Protein AF-A0A7S2NEK7-F1 (afdb_monomer)

Sequence (182 aa):
KPRLGGALELYAVSAASGAVRPSPVGTVPPEFGTLVLFTVQPGLSYHAVQEVASNEDRLSISGWFHAATPPAGADSIATLAQLERGAGSKAGERRVALRALRPSRPSRGLSSSQEQRLSAFVQPAYLRADTIQAVRNQIAEHGAALLAGFLQPSVAAALQRATMAADQRDGLDGGRIPKSGP

Secondary structure (DSSP, 8-state):
-GGGB-PEEE-PBPTTT-PBPSS-SEEE---TT--------TTT--EEEPPB-SSS--------PPPSSPPTTTTT--HHHHHHHHTT--SS----------------S--HHHHHHHHTTB-GGGGSHHHHHHHHHHHHHHS----TT-B-HHHHHHHHHHHHHHHHHHT-TTSPPPSS--

Structure (mmCIF, N/CA/C/O backbone):
data_AF-A0A7S2NEK7-F1
#
_entry.id   AF-A0A7S2NEK7-F1
#
loop_
_atom_site.group_PDB
_atom_site.id
_atom_site.type_symbol
_atom_site.label_atom_id
_atom_site.label_alt_id
_atom_site.label_comp_id
_atom_site.label_asym_id
_atom_site.label_entity_id
_atom_site.label_seq_id
_atom_site.pdbx_PDB_ins_code
_atom_site.Cartn_x
_atom_site.Cartn_y
_atom_site.Cartn_z
_atom_site.occupancy
_atom_site.B_iso_or_equiv
_atom_site.auth_seq_id
_atom_site.auth_comp_id
_atom_site.auth_asym_id
_atom_site.auth_atom_id
_atom_site.pdbx_PDB_model_num
ATOM 1 N N . LYS A 1 1 ? 10.069 -18.434 -12.600 1.00 63.50 1 LYS A N 1
ATOM 2 C CA . LYS A 1 1 ? 8.647 -18.886 -12.697 1.00 63.50 1 LYS A CA 1
ATOM 3 C C . LYS A 1 1 ? 7.744 -17.792 -12.126 1.00 63.50 1 LYS A C 1
ATOM 5 O O . LYS A 1 1 ? 8.049 -17.370 -11.020 1.00 63.50 1 LYS A O 1
ATOM 10 N N . PRO A 1 2 ? 6.636 -17.391 -12.782 1.00 68.44 2 PRO A N 1
ATOM 11 C CA . PRO A 1 2 ? 5.817 -16.243 -12.347 1.00 68.44 2 PRO A CA 1
ATOM 12 C C . PRO A 1 2 ? 5.325 -16.311 -10.892 1.00 68.44 2 PRO A C 1
ATOM 14 O O . PRO A 1 2 ? 5.251 -15.309 -10.203 1.00 68.44 2 PRO A O 1
ATOM 17 N N . ARG A 1 3 ? 5.062 -17.523 -10.392 1.00 77.19 3 ARG A N 1
ATOM 18 C CA . ARG A 1 3 ? 4.605 -17.773 -9.015 1.00 77.19 3 ARG A CA 1
ATOM 19 C C . ARG A 1 3 ? 5.614 -17.457 -7.902 1.00 77.19 3 ARG A C 1
ATOM 21 O O . ARG A 1 3 ? 5.220 -17.498 -6.749 1.00 77.19 3 ARG A O 1
ATOM 28 N N . LEU A 1 4 ? 6.892 -17.244 -8.228 1.00 83.94 4 LEU A N 1
ATOM 29 C CA . LEU A 1 4 ? 7.926 -16.908 -7.237 1.00 83.94 4 LEU A CA 1
ATOM 30 C C . LEU A 1 4 ? 7.996 -15.398 -6.970 1.00 83.94 4 LEU A C 1
ATOM 32 O O . LEU A 1 4 ? 8.684 -14.977 -6.047 1.00 83.94 4 LEU A O 1
ATOM 36 N N . GLY A 1 5 ? 7.284 -14.588 -7.760 1.00 90.06 5 GLY A N 1
ATOM 37 C CA . GLY A 1 5 ? 7.377 -13.138 -7.680 1.00 90.06 5 GLY A CA 1
ATOM 38 C C . GLY A 1 5 ? 8.714 -12.599 -8.199 1.00 90.06 5 GLY A C 1
ATOM 39 O O . GLY A 1 5 ? 9.415 -13.273 -8.962 1.00 90.06 5 GLY A O 1
ATOM 40 N N . GLY A 1 6 ? 9.073 -11.375 -7.810 1.00 92.12 6 GLY A N 1
ATOM 41 C CA . GLY A 1 6 ? 10.366 -10.778 -8.168 1.00 92.12 6 GLY A CA 1
ATOM 42 C C . GLY A 1 6 ? 10.519 -10.343 -9.631 1.00 92.12 6 GLY A C 1
ATOM 43 O O . GLY A 1 6 ? 11.638 -10.048 -10.066 1.00 92.12 6 GLY A O 1
ATOM 44 N N . ALA A 1 7 ? 9.442 -10.333 -10.418 1.00 93.69 7 ALA A N 1
ATOM 45 C CA . ALA A 1 7 ? 9.467 -9.846 -11.793 1.00 93.69 7 ALA A CA 1
ATOM 46 C C . ALA A 1 7 ? 9.711 -8.331 -11.852 1.00 93.69 7 ALA A C 1
ATOM 48 O O . ALA A 1 7 ? 9.286 -7.586 -10.971 1.00 93.69 7 ALA A O 1
ATOM 49 N N . LEU A 1 8 ? 10.378 -7.870 -12.909 1.00 95.81 8 LEU A N 1
ATOM 50 C CA . LEU A 1 8 ? 10.388 -6.455 -13.264 1.00 95.81 8 LEU A CA 1
ATOM 51 C C . LEU A 1 8 ? 9.036 -6.110 -13.892 1.00 95.81 8 LEU A C 1
ATOM 53 O O . LEU A 1 8 ? 8.687 -6.651 -14.939 1.00 95.81 8 LEU A O 1
ATOM 57 N N . GLU A 1 9 ? 8.286 -5.220 -13.263 1.00 95.94 9 GLU A N 1
ATOM 58 C CA . GLU A 1 9 ? 6.985 -4.742 -13.720 1.00 95.94 9 GLU A CA 1
ATOM 59 C C . GLU A 1 9 ? 7.139 -3.433 -14.491 1.00 95.94 9 GLU A C 1
ATOM 61 O O . GLU A 1 9 ? 7.883 -2.551 -14.069 1.00 95.94 9 GLU A O 1
ATOM 66 N N . LEU A 1 10 ? 6.416 -3.290 -15.600 1.00 95.50 10 LEU A N 1
ATOM 67 C CA . LEU A 1 10 ? 6.410 -2.098 -16.447 1.00 95.50 10 LEU A CA 1
ATOM 68 C C . LEU A 1 10 ? 5.034 -1.442 -16.407 1.00 95.50 10 LEU A C 1
ATOM 70 O O . LEU A 1 10 ? 4.018 -2.120 -16.586 1.00 95.50 10 LEU A O 1
ATOM 74 N N . TYR A 1 11 ? 4.997 -0.123 -16.237 1.00 94.56 11 TYR A N 1
ATOM 75 C CA . TYR A 1 11 ? 3.756 0.628 -16.076 1.00 94.56 11 TYR A CA 1
ATOM 76 C C . TYR A 1 11 ? 3.570 1.635 -17.207 1.00 94.56 11 TYR A C 1
ATOM 78 O O . TYR A 1 11 ? 4.457 2.428 -17.513 1.00 94.56 11 TYR A O 1
ATOM 86 N N . ALA A 1 12 ? 2.391 1.616 -17.829 1.00 90.94 12 ALA A N 1
ATOM 87 C CA . ALA A 1 12 ? 2.061 2.567 -18.882 1.00 90.94 12 ALA A CA 1
ATOM 88 C C . ALA A 1 12 ? 1.558 3.887 -18.300 1.00 90.94 12 ALA A C 1
ATOM 90 O O . ALA A 1 12 ? 0.844 3.917 -17.295 1.00 90.94 12 ALA A O 1
ATOM 91 N N . VAL A 1 13 ? 1.853 4.972 -19.006 1.00 87.19 13 VAL A N 1
ATOM 92 C CA . VAL A 1 13 ? 1.274 6.288 -18.746 1.00 87.19 13 VAL A CA 1
ATOM 93 C C . VAL A 1 13 ? 0.033 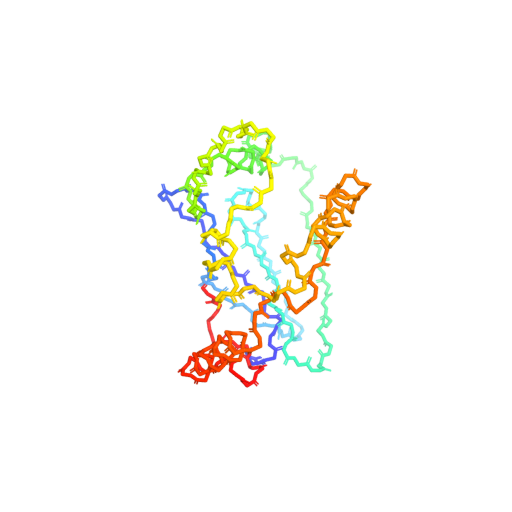6.458 -19.612 1.00 87.19 13 VAL A C 1
ATOM 95 O O . VAL A 1 13 ? 0.057 6.238 -20.822 1.00 87.19 13 VAL A O 1
ATOM 98 N N . SER A 1 14 ? -1.077 6.825 -18.983 1.00 81.69 14 SER A N 1
ATOM 99 C CA . SER A 1 14 ? -2.329 7.116 -19.671 1.00 81.69 14 SER A CA 1
ATOM 100 C C . SER A 1 14 ? -2.165 8.338 -20.570 1.00 81.69 14 SER A C 1
ATOM 102 O O . SER A 1 14 ? -1.915 9.438 -20.080 1.00 81.69 14 SER A O 1
ATOM 104 N N . ALA A 1 15 ? -2.382 8.172 -21.876 1.00 78.31 15 ALA A N 1
ATOM 105 C CA . ALA A 1 15 ? -2.352 9.284 -22.827 1.00 78.31 15 ALA A CA 1
ATOM 106 C C . ALA A 1 15 ? -3.419 10.355 -22.525 1.00 78.31 15 ALA A C 1
ATOM 108 O O . ALA A 1 15 ? -3.223 11.525 -22.831 1.00 78.31 15 ALA A O 1
ATOM 109 N N . ALA A 1 16 ? -4.537 9.965 -21.902 1.00 76.25 16 ALA A N 1
ATOM 110 C CA . ALA A 1 16 ? -5.640 10.871 -21.593 1.00 76.25 16 ALA A CA 1
ATOM 111 C C . ALA A 1 16 ? -5.397 11.718 -20.333 1.00 76.25 16 ALA A C 1
ATOM 113 O O . ALA A 1 16 ? -5.833 12.863 -20.272 1.00 76.25 16 ALA A O 1
ATOM 114 N N . SER A 1 17 ? -4.738 11.158 -19.314 1.00 75.81 17 SER A N 1
ATOM 115 C CA . SER A 1 17 ? -4.574 11.819 -18.009 1.00 75.81 17 SER A CA 1
ATOM 116 C C . SER A 1 17 ? -3.131 12.171 -17.654 1.00 75.81 17 SER A C 1
ATOM 118 O O . SER A 1 17 ? -2.907 12.878 -16.673 1.00 75.81 17 SER A O 1
ATOM 120 N N . GLY A 1 18 ? -2.150 11.648 -18.392 1.00 75.75 18 GLY A N 1
ATOM 121 C CA . GLY A 1 18 ? -0.732 11.730 -18.039 1.00 75.75 18 GLY A CA 1
ATOM 122 C C . G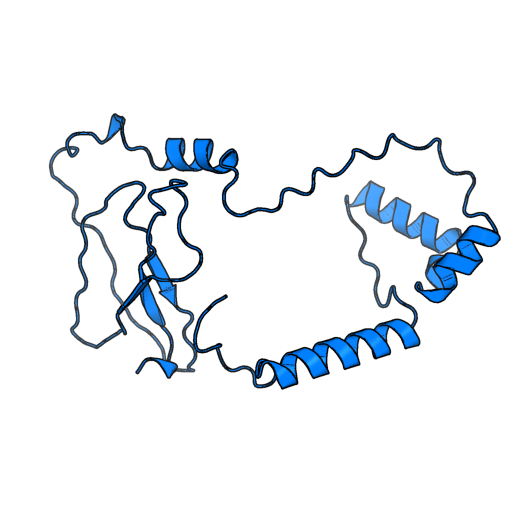LY A 1 18 ? -0.364 10.975 -16.755 1.00 75.75 18 GLY A C 1
ATOM 123 O O . GLY A 1 18 ? 0.767 11.088 -16.292 1.00 75.75 18 GLY A O 1
ATOM 124 N N . ALA A 1 19 ? -1.305 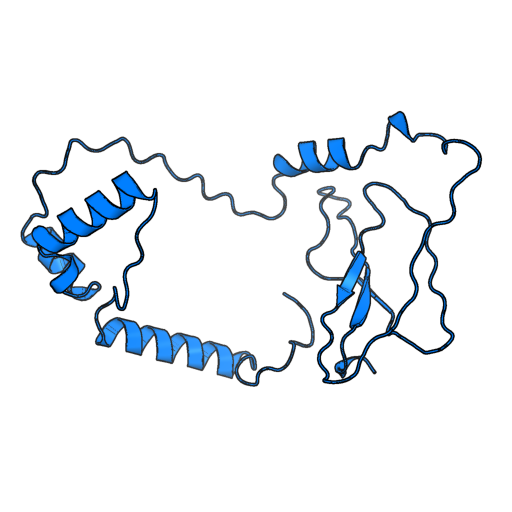10.228 -16.166 1.00 81.31 19 ALA A N 1
ATOM 125 C CA . ALA A 1 19 ? -1.101 9.472 -14.935 1.00 81.31 19 ALA A CA 1
ATOM 126 C C . ALA A 1 19 ? -0.598 8.055 -15.229 1.00 81.31 19 ALA A C 1
ATOM 128 O O . ALA A 1 19 ? -0.974 7.443 -16.233 1.00 81.31 19 ALA A O 1
ATOM 129 N N . VAL A 1 20 ? 0.215 7.519 -14.323 1.00 85.75 20 VAL A N 1
ATOM 130 C CA . VAL A 1 20 ? 0.665 6.124 -14.367 1.00 85.75 20 VAL A CA 1
ATOM 131 C C . VAL A 1 20 ? -0.527 5.209 -14.096 1.00 85.75 20 VAL A C 1
ATOM 133 O O . VAL A 1 20 ? -1.300 5.446 -13.166 1.00 85.75 20 VAL A O 1
ATOM 136 N N . ARG A 1 21 ? -0.712 4.177 -14.922 1.00 85.88 21 ARG A N 1
ATOM 137 C CA . ARG A 1 21 ? -1.741 3.158 -14.682 1.00 85.88 21 ARG A CA 1
ATOM 138 C C . ARG A 1 21 ? -1.379 2.354 -13.426 1.00 85.88 21 ARG A C 1
ATOM 140 O O . ARG A 1 21 ? -0.211 2.025 -13.275 1.00 85.88 21 ARG A O 1
ATOM 147 N N . PRO A 1 22 ? -2.343 2.011 -12.555 1.00 85.81 22 PRO A N 1
ATOM 148 C CA . PRO A 1 22 ? -2.054 1.312 -11.300 1.00 85.81 22 PRO A CA 1
ATOM 149 C C . PRO A 1 22 ? -1.651 -0.153 -11.499 1.00 85.81 22 PRO A C 1
ATOM 151 O O . PRO A 1 22 ? -0.954 -0.703 -10.657 1.00 85.81 22 PRO A O 1
ATOM 154 N N . SER A 1 23 ? -2.053 -0.773 -12.612 1.00 89.50 23 SER A N 1
ATOM 155 C CA . SER A 1 23 ? -1.729 -2.166 -12.924 1.00 89.50 23 SER A CA 1
ATOM 156 C C . SER A 1 23 ? -0.650 -2.239 -14.019 1.00 89.50 23 SER A C 1
ATOM 158 O O . SER A 1 23 ? -0.714 -1.468 -14.991 1.00 89.50 23 SER A O 1
ATOM 160 N N . PRO A 1 24 ? 0.318 -3.168 -13.909 1.00 92.94 24 PRO A N 1
ATOM 161 C CA . PRO A 1 24 ? 1.402 -3.293 -14.875 1.00 92.94 24 PRO A CA 1
ATOM 162 C C . PRO A 1 24 ? 0.882 -3.703 -16.258 1.00 92.94 24 PRO A C 1
ATOM 164 O O . PRO A 1 24 ? -0.081 -4.459 -16.394 1.00 92.94 24 PRO A O 1
ATOM 167 N N . VAL A 1 25 ? 1.536 -3.205 -17.307 1.00 94.38 25 VAL A N 1
ATOM 168 C CA . VAL A 1 25 ? 1.263 -3.574 -18.709 1.00 94.38 25 VAL A CA 1
ATOM 169 C C . VAL A 1 25 ? 2.194 -4.658 -19.234 1.00 94.38 25 VAL A C 1
ATOM 171 O O . VAL A 1 25 ? 1.900 -5.272 -20.255 1.00 94.38 25 VAL A O 1
ATOM 174 N N . GLY A 1 26 ? 3.308 -4.894 -18.546 1.00 92.81 26 GLY A N 1
ATOM 175 C CA . GLY A 1 26 ? 4.279 -5.920 -18.894 1.00 92.81 26 GLY A CA 1
ATOM 176 C C . GLY A 1 26 ? 5.051 -6.369 -17.665 1.00 92.81 26 GLY A C 1
ATOM 177 O O . GLY A 1 26 ? 5.223 -5.600 -16.721 1.00 92.81 26 GLY A O 1
ATOM 178 N N . THR A 1 27 ? 5.506 -7.619 -17.679 1.00 93.94 27 THR A N 1
ATOM 179 C CA . THR A 1 27 ? 6.355 -8.180 -16.625 1.00 93.94 27 THR A CA 1
ATOM 180 C C . THR A 1 27 ? 7.489 -8.989 -17.242 1.00 93.94 27 THR A C 1
ATOM 182 O O . THR A 1 27 ? 7.285 -9.691 -18.233 1.00 93.94 27 THR A O 1
ATOM 185 N N . VAL A 1 28 ? 8.685 -8.883 -16.666 1.00 93.50 28 VAL A N 1
ATOM 186 C CA . VAL A 1 28 ? 9.864 -9.656 -17.068 1.00 93.50 28 VAL A CA 1
ATOM 187 C C . VAL A 1 28 ? 10.315 -10.495 -15.871 1.00 93.50 28 VAL A C 1
ATOM 189 O O . VAL A 1 28 ? 10.759 -9.924 -14.869 1.00 93.50 28 VAL A O 1
ATOM 192 N N . PRO A 1 29 ? 10.170 -11.832 -15.911 1.00 92.12 29 PRO A N 1
ATOM 193 C CA . PRO A 1 29 ? 10.602 -12.686 -14.812 1.00 92.12 29 PRO A CA 1
ATOM 194 C C . PRO A 1 29 ? 12.133 -12.652 -14.666 1.00 92.12 29 PRO A C 1
ATOM 196 O O . PRO A 1 29 ? 12.838 -12.540 -15.668 1.00 92.12 29 PRO A O 1
ATOM 199 N N . PRO A 1 30 ? 12.670 -12.764 -13.437 1.00 91.19 30 PRO A N 1
ATOM 200 C CA . PRO A 1 30 ? 14.109 -12.829 -13.238 1.00 91.19 30 PRO A CA 1
ATOM 201 C C . PRO A 1 30 ? 14.646 -14.190 -13.694 1.00 91.19 30 PRO A C 1
ATOM 203 O O . PRO A 1 30 ? 14.103 -15.238 -13.330 1.00 91.19 30 PRO A O 1
ATOM 206 N N . GLU A 1 31 ? 15.736 -14.164 -14.456 1.00 91.88 31 GLU A N 1
ATOM 207 C CA . GLU A 1 31 ? 16.449 -15.349 -14.930 1.00 91.88 31 GLU A CA 1
ATOM 208 C C . GLU A 1 31 ? 17.962 -15.144 -14.786 1.00 91.88 31 GLU A C 1
ATOM 210 O O . GLU A 1 31 ? 18.489 -14.053 -15.022 1.00 91.88 31 GLU A O 1
ATOM 215 N N . PHE A 1 32 ? 18.676 -16.191 -14.368 1.00 93.62 32 PHE A N 1
ATOM 216 C CA . PHE A 1 32 ? 20.127 -16.129 -14.198 1.00 93.62 32 PHE A CA 1
ATOM 217 C C . PHE A 1 32 ? 20.820 -15.827 -15.534 1.00 93.62 32 PHE A C 1
ATOM 219 O O . PHE A 1 32 ? 20.447 -16.371 -16.569 1.00 93.62 32 PHE A O 1
ATOM 226 N N . GLY A 1 33 ? 21.831 -14.955 -15.509 1.00 94.94 33 GLY A N 1
ATOM 227 C CA . GLY A 1 33 ? 22.552 -14.540 -16.717 1.00 94.94 33 GLY A CA 1
ATOM 228 C C . GLY A 1 33 ? 21.768 -13.595 -17.636 1.00 94.94 33 GLY A C 1
ATOM 229 O O . GLY A 1 33 ? 22.242 -13.294 -18.728 1.00 94.94 33 GLY A O 1
ATOM 230 N N . THR A 1 34 ? 20.598 -13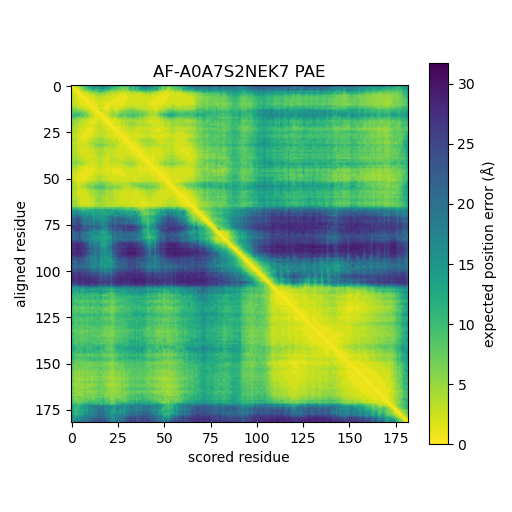.105 -17.210 1.00 95.06 34 THR A N 1
ATOM 231 C CA . THR A 1 34 ? 19.799 -12.149 -17.986 1.00 95.06 34 THR A CA 1
ATOM 232 C C . THR A 1 34 ? 20.114 -10.713 -17.585 1.00 95.06 34 THR A C 1
ATOM 234 O O . THR A 1 34 ? 20.111 -10.368 -16.403 1.00 95.06 34 THR A O 1
ATOM 237 N N . LEU A 1 35 ? 20.337 -9.860 -18.585 1.00 95.88 35 LEU A N 1
ATOM 238 C CA . LEU A 1 35 ? 20.479 -8.417 -18.427 1.00 95.88 35 LEU A CA 1
ATOM 239 C C . LEU A 1 35 ? 19.279 -7.721 -19.075 1.00 95.88 35 LEU A C 1
ATOM 241 O O . LEU A 1 35 ? 18.993 -7.939 -20.250 1.00 95.88 35 LEU A O 1
ATOM 245 N N . VAL A 1 36 ? 18.602 -6.859 -18.318 1.00 95.56 36 VAL A N 1
ATOM 246 C CA . VAL A 1 36 ? 17.525 -6.005 -18.833 1.00 95.56 36 VAL A CA 1
ATOM 247 C C . VAL A 1 36 ? 18.025 -4.569 -18.867 1.00 95.56 36 VAL A C 1
ATOM 249 O O . VAL A 1 36 ? 18.529 -4.068 -17.864 1.00 95.56 36 VAL A O 1
ATOM 252 N N . LEU A 1 37 ? 17.874 -3.906 -20.015 1.00 95.56 37 LEU A N 1
ATOM 253 C CA . LEU A 1 37 ? 18.201 -2.492 -20.179 1.00 95.56 37 LEU A CA 1
ATOM 254 C C . LEU A 1 37 ? 17.004 -1.739 -20.753 1.00 95.56 37 LEU A C 1
ATOM 256 O O . LEU A 1 37 ? 16.278 -2.253 -21.601 1.00 95.56 37 LEU A O 1
ATOM 260 N N . PHE A 1 38 ? 16.845 -0.493 -20.328 1.00 93.94 38 PHE A N 1
ATOM 261 C CA . PHE A 1 38 ? 15.930 0.463 -20.935 1.00 93.94 38 PHE A CA 1
ATOM 262 C C . PHE A 1 38 ? 16.508 1.869 -20.801 1.00 93.94 38 PHE A C 1
ATOM 264 O O . PHE A 1 38 ? 17.271 2.168 -19.879 1.00 93.94 38 PHE A O 1
ATOM 271 N N . THR A 1 39 ? 16.153 2.745 -21.735 1.00 91.62 39 THR A N 1
ATOM 272 C CA . THR A 1 39 ? 16.539 4.153 -21.671 1.00 91.62 39 THR A CA 1
ATOM 273 C C . THR A 1 39 ? 15.711 4.858 -20.605 1.00 91.62 39 THR A C 1
ATOM 275 O O . THR A 1 39 ? 14.489 4.715 -20.566 1.00 91.62 39 THR A O 1
ATOM 278 N N . VAL A 1 40 ? 16.365 5.644 -19.748 1.00 88.38 40 VAL A N 1
ATOM 279 C CA . VAL A 1 40 ? 15.666 6.479 -18.769 1.00 88.38 40 VAL A CA 1
ATOM 280 C C . VAL A 1 40 ? 14.889 7.556 -19.522 1.00 88.38 40 VAL A C 1
ATOM 282 O O . VAL A 1 40 ? 15.479 8.411 -20.181 1.00 88.38 40 VAL A O 1
ATOM 285 N N . GLN A 1 41 ? 13.562 7.501 -19.429 1.00 84.12 41 GLN A N 1
ATOM 286 C CA . GLN A 1 41 ? 12.655 8.468 -20.039 1.00 84.12 41 GLN A CA 1
ATOM 287 C C . GLN A 1 41 ? 11.847 9.124 -18.922 1.00 84.12 41 GLN A C 1
ATOM 289 O O . GLN A 1 41 ? 10.965 8.474 -18.343 1.00 84.12 41 GLN A O 1
ATOM 294 N N . PRO A 1 42 ? 12.141 10.384 -18.567 1.00 80.62 42 PRO A N 1
ATOM 295 C CA . PRO A 1 42 ? 11.466 10.988 -17.438 1.00 80.62 42 PRO A CA 1
ATOM 296 C C . PRO A 1 42 ? 9.969 11.154 -17.733 1.00 80.62 42 PRO A C 1
ATOM 298 O O . PRO A 1 42 ? 9.563 11.484 -18.847 1.00 80.62 42 PRO A O 1
ATOM 301 N N . GLY A 1 43 ? 9.144 10.821 -16.741 1.00 79.31 43 GLY A N 1
ATOM 302 C CA . GLY A 1 43 ? 7.691 10.776 -16.892 1.00 79.31 43 GLY A CA 1
ATOM 303 C C . GLY A 1 43 ? 7.142 9.611 -17.725 1.00 79.31 43 GLY A C 1
ATOM 304 O O . GLY A 1 43 ? 5.944 9.627 -17.992 1.00 79.31 43 GLY A O 1
ATOM 305 N N . LEU A 1 44 ? 7.958 8.625 -18.134 1.00 85.00 44 LEU A N 1
ATOM 306 C CA . LEU A 1 44 ? 7.517 7.469 -18.937 1.00 85.00 44 LEU A CA 1
ATOM 307 C C . LEU A 1 44 ? 8.065 6.120 -18.455 1.00 85.00 44 LEU A C 1
ATOM 309 O O . LEU A 1 44 ? 7.319 5.144 -18.436 1.00 85.00 44 LEU A O 1
ATOM 313 N N . SER A 1 45 ? 9.337 6.037 -18.057 1.00 90.00 45 SER A N 1
ATOM 314 C CA . SER A 1 45 ? 9.999 4.766 -17.716 1.00 90.00 45 SER A CA 1
ATOM 315 C C . SER A 1 45 ? 9.668 4.268 -16.296 1.00 90.00 45 SER A C 1
ATOM 317 O O . SER A 1 45 ? 10.569 4.001 -15.494 1.00 90.00 45 SER A O 1
ATOM 319 N N . TYR A 1 46 ? 8.377 4.178 -15.964 1.00 93.00 46 TYR A N 1
ATOM 320 C CA . TYR A 1 46 ? 7.887 3.685 -14.675 1.00 93.00 46 TYR A CA 1
ATOM 321 C C . TYR A 1 46 ? 7.971 2.162 -14.597 1.00 93.00 46 TYR A C 1
ATOM 323 O O . TYR A 1 46 ? 7.468 1.443 -15.465 1.00 93.00 46 TYR A O 1
ATOM 331 N N . HIS A 1 47 ? 8.594 1.677 -13.531 1.00 95.38 47 HIS A N 1
ATOM 332 C CA . HIS A 1 47 ? 8.778 0.259 -13.278 1.00 95.38 47 HIS A CA 1
ATOM 333 C C . HIS A 1 47 ? 8.839 -0.014 -11.774 1.00 95.38 47 HIS A C 1
ATOM 335 O O . HIS A 1 47 ? 9.152 0.881 -10.987 1.00 95.38 47 HIS A O 1
ATOM 341 N N . ALA A 1 48 ? 8.549 -1.250 -11.389 1.00 95.69 48 ALA A N 1
ATOM 342 C CA . ALA A 1 48 ? 8.692 -1.733 -10.021 1.00 95.69 48 ALA A CA 1
ATOM 343 C C . ALA A 1 48 ? 9.258 -3.155 -10.028 1.00 95.69 48 ALA A C 1
ATOM 345 O O . ALA A 1 48 ? 9.308 -3.813 -11.067 1.00 95.69 48 ALA A O 1
ATOM 346 N N . VAL A 1 49 ? 9.698 -3.631 -8.868 1.00 94.62 49 VAL A N 1
ATOM 347 C CA . VAL A 1 49 ? 10.022 -5.044 -8.674 1.00 94.62 49 VAL A CA 1
ATOM 348 C C . VAL A 1 49 ? 8.871 -5.661 -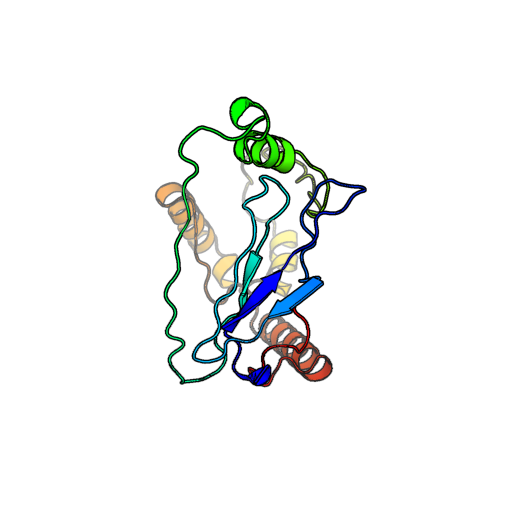7.898 1.00 94.62 49 VAL A C 1
ATOM 350 O O . VAL A 1 49 ? 8.579 -5.224 -6.787 1.00 94.62 49 VAL A O 1
ATOM 353 N N . GLN A 1 50 ? 8.224 -6.658 -8.498 1.00 93.31 50 GLN A N 1
ATOM 354 C CA . GLN A 1 50 ? 7.170 -7.433 -7.856 1.00 93.31 50 GLN A CA 1
ATOM 355 C C . GLN A 1 50 ? 7.699 -8.053 -6.556 1.00 93.31 50 GLN A C 1
ATOM 357 O O . GLN A 1 50 ? 8.836 -8.531 -6.517 1.00 93.31 50 GLN A O 1
ATOM 362 N N . GLU A 1 51 ? 6.865 -8.104 -5.518 1.00 90.56 51 GLU A N 1
ATOM 363 C CA . GLU A 1 51 ? 7.177 -8.813 -4.274 1.00 90.56 51 GLU A CA 1
ATOM 364 C C . GLU A 1 51 ? 7.676 -10.238 -4.560 1.00 90.56 51 GLU A C 1
ATOM 366 O O . GLU A 1 51 ? 7.169 -10.919 -5.454 1.00 90.56 51 GLU A O 1
ATOM 371 N N . VAL A 1 52 ? 8.693 -10.687 -3.822 1.00 91.69 52 VAL A N 1
ATOM 372 C CA . VAL A 1 52 ? 9.176 -12.070 -3.896 1.00 91.69 52 VAL A CA 1
ATOM 373 C C . VAL A 1 52 ? 8.249 -12.944 -3.055 1.00 91.69 52 VAL A C 1
ATOM 375 O O . VAL A 1 52 ? 8.203 -12.835 -1.837 1.00 91.69 52 VAL A O 1
ATOM 378 N N . ALA A 1 53 ? 7.512 -13.826 -3.723 1.00 87.88 53 ALA A N 1
ATOM 379 C CA . ALA A 1 53 ? 6.454 -14.660 -3.149 1.00 87.88 53 ALA A CA 1
ATOM 380 C C . ALA A 1 53 ? 6.957 -16.027 -2.653 1.00 87.88 53 ALA A C 1
ATOM 382 O O . ALA A 1 53 ? 6.185 -16.978 -2.511 1.00 87.88 53 ALA A O 1
ATOM 383 N N . SER A 1 54 ? 8.270 -16.172 -2.501 1.00 85.56 54 SER A N 1
ATOM 384 C CA . SER A 1 54 ? 8.938 -17.432 -2.184 1.00 85.56 54 SER A CA 1
ATOM 385 C C . SER A 1 54 ? 9.985 -17.217 -1.102 1.00 85.56 54 SER A C 1
ATOM 387 O O . SER A 1 54 ? 10.417 -16.094 -0.877 1.00 85.56 54 SER A O 1
ATOM 389 N N . ASN A 1 55 ? 10.438 -18.304 -0.482 1.00 87.00 55 ASN A N 1
ATOM 390 C CA . ASN A 1 55 ? 11.547 -18.271 0.475 1.00 87.00 55 ASN A CA 1
ATOM 391 C C . ASN A 1 55 ? 12.923 -18.303 -0.223 1.00 87.00 55 ASN A C 1
ATOM 393 O O . ASN A 1 55 ? 13.918 -18.641 0.410 1.00 87.00 55 ASN A O 1
ATOM 397 N N . GLU A 1 56 ? 12.968 -18.051 -1.534 1.00 88.00 56 GLU A N 1
ATOM 398 C CA . GLU A 1 56 ? 14.198 -18.032 -2.323 1.00 88.00 56 GLU A CA 1
ATOM 399 C C . GLU A 1 56 ? 14.756 -16.607 -2.396 1.00 88.00 56 GLU A C 1
ATOM 401 O O . GLU A 1 56 ? 14.014 -15.640 -2.583 1.00 88.00 56 GLU A O 1
ATOM 406 N N . ASP A 1 57 ? 16.080 -16.484 -2.315 1.00 91.12 57 ASP A N 1
ATOM 407 C CA . ASP A 1 57 ? 16.755 -15.200 -2.458 1.00 91.12 57 ASP A CA 1
ATOM 408 C C . ASP A 1 57 ? 16.838 -14.782 -3.931 1.00 91.12 57 ASP A C 1
ATOM 410 O O . ASP A 1 57 ? 17.375 -15.492 -4.787 1.00 91.12 57 ASP A O 1
ATOM 414 N N . ARG A 1 58 ? 16.362 -13.570 -4.232 1.00 92.50 58 ARG A N 1
ATOM 415 C CA . ARG A 1 58 ? 16.499 -12.946 -5.553 1.00 92.50 58 ARG A CA 1
ATOM 416 C C . ARG A 1 58 ? 17.704 -12.007 -5.576 1.00 92.50 58 ARG A C 1
ATOM 418 O O . ARG A 1 58 ? 17.579 -10.821 -5.273 1.00 92.50 58 ARG A O 1
ATOM 425 N N . LEU A 1 59 ? 18.857 -12.514 -6.004 1.00 94.50 59 LEU A N 1
ATOM 426 C CA . LEU A 1 59 ? 20.059 -11.699 -6.192 1.00 94.50 59 LEU A CA 1
ATOM 427 C C . LEU A 1 59 ? 20.061 -10.999 -7.562 1.00 94.50 59 LEU A C 1
ATOM 429 O O . LEU A 1 59 ? 19.866 -11.635 -8.596 1.00 94.50 59 LEU A O 1
ATOM 433 N N . SER A 1 60 ? 20.324 -9.691 -7.583 1.00 95.25 60 SER A N 1
ATOM 434 C CA . SER A 1 60 ? 20.503 -8.918 -8.819 1.00 95.25 60 SER A CA 1
ATOM 435 C C . SER A 1 60 ? 21.514 -7.791 -8.641 1.00 95.25 60 SER A C 1
ATOM 437 O O . SER A 1 60 ? 21.622 -7.228 -7.555 1.00 95.25 60 SER A O 1
ATOM 439 N N . ILE A 1 61 ? 22.187 -7.418 -9.729 1.00 96.38 61 ILE A N 1
ATOM 440 C CA . ILE A 1 61 ? 23.020 -6.214 -9.810 1.00 96.38 61 ILE A CA 1
ATOM 441 C C . ILE A 1 61 ? 22.278 -5.196 -10.680 1.00 96.38 61 ILE A C 1
ATOM 443 O O . ILE A 1 61 ? 21.828 -5.532 -11.774 1.00 96.38 61 ILE A O 1
ATOM 447 N N . SER A 1 62 ? 22.144 -3.963 -10.196 1.00 96.00 62 SER A N 1
ATOM 448 C CA . SER A 1 62 ? 21.489 -2.858 -10.904 1.00 96.00 62 SER A CA 1
ATOM 449 C C . SER A 1 62 ? 22.411 -1.646 -10.987 1.00 96.00 62 SER A C 1
ATOM 451 O O . SER A 1 62 ? 23.193 -1.402 -10.070 1.00 96.00 62 SER A O 1
ATOM 453 N N . GLY A 1 63 ? 22.286 -0.858 -12.052 1.00 95.44 63 GLY A N 1
ATOM 454 C CA . GLY A 1 63 ? 23.060 0.367 -12.225 1.00 95.44 63 GLY A CA 1
ATOM 455 C C . GLY A 1 63 ? 22.604 1.184 -13.428 1.00 95.44 63 GLY A C 1
ATOM 456 O O . GLY A 1 63 ? 21.619 0.845 -14.085 1.00 95.44 63 GLY A O 1
ATOM 457 N N . TRP A 1 64 ? 23.345 2.254 -13.715 1.00 95.00 64 TRP A N 1
ATOM 458 C CA . TRP A 1 64 ? 23.055 3.186 -14.803 1.00 95.00 64 TRP A CA 1
ATOM 459 C C . TRP A 1 64 ? 24.290 3.432 -15.662 1.00 95.00 64 TRP A C 1
ATOM 461 O O . TRP A 1 64 ? 25.406 3.545 -15.157 1.00 95.00 64 TRP A O 1
ATOM 471 N N . PHE A 1 65 ? 24.064 3.584 -16.965 1.00 92.56 65 PHE A N 1
ATOM 472 C CA . PHE A 1 65 ? 25.041 4.182 -17.865 1.00 92.56 65 PHE A CA 1
ATOM 473 C C . PHE A 1 65 ? 24.802 5.689 -17.908 1.00 92.56 65 PHE A C 1
ATOM 475 O O . PHE A 1 65 ? 23.716 6.141 -18.273 1.00 92.56 65 PHE A O 1
ATOM 482 N N . HIS A 1 66 ? 25.814 6.465 -17.532 1.00 88.44 66 HIS A N 1
ATOM 483 C CA . HIS A 1 66 ? 25.759 7.920 -17.607 1.00 88.44 66 HIS A CA 1
ATOM 484 C C . HIS A 1 66 ? 26.192 8.386 -18.996 1.00 88.44 66 HIS A C 1
ATOM 486 O O . HIS A 1 66 ? 27.194 7.919 -19.538 1.00 88.44 66 HIS A O 1
ATOM 492 N N . ALA A 1 67 ? 25.442 9.325 -19.567 1.00 82.56 67 ALA A N 1
ATOM 493 C CA . ALA A 1 67 ? 25.886 10.030 -20.758 1.00 82.56 67 ALA A CA 1
ATOM 494 C C . ALA A 1 67 ? 27.054 10.964 -20.399 1.00 82.56 67 ALA A C 1
ATOM 496 O O . ALA A 1 67 ? 27.064 11.568 -19.326 1.00 82.56 67 ALA A O 1
ATOM 497 N N . ALA A 1 68 ? 28.024 11.100 -21.308 1.00 83.12 68 ALA A N 1
ATOM 498 C CA . ALA A 1 68 ? 29.156 12.015 -21.134 1.00 83.12 68 ALA A CA 1
ATOM 499 C C . ALA A 1 68 ? 28.719 13.491 -21.092 1.00 83.12 68 ALA A C 1
ATOM 501 O O . ALA A 1 68 ? 29.409 14.334 -20.524 1.00 83.12 68 ALA A O 1
ATOM 502 N N . THR A 1 69 ? 27.564 13.795 -21.682 1.00 79.94 69 THR A N 1
ATOM 503 C CA . THR A 1 69 ? 26.931 15.113 -21.691 1.00 79.94 69 THR A CA 1
ATOM 504 C C . THR A 1 69 ? 25.445 14.983 -21.347 1.00 79.94 69 THR A C 1
ATOM 506 O O . THR A 1 69 ? 24.846 13.936 -21.619 1.00 79.94 69 THR A O 1
ATOM 509 N N . PRO A 1 70 ? 24.821 16.017 -20.751 1.00 69.12 70 PRO A N 1
ATOM 510 C CA . PRO A 1 70 ? 23.387 16.006 -20.494 1.00 69.12 70 PRO A CA 1
ATOM 511 C C . PRO A 1 70 ? 22.592 15.763 -21.788 1.00 69.12 70 PRO A C 1
ATOM 513 O O . PRO A 1 70 ? 22.863 16.416 -22.801 1.00 69.12 70 PRO A O 1
ATOM 516 N N . PRO A 1 71 ? 21.621 14.835 -21.789 1.00 67.69 71 PRO A N 1
ATOM 517 C CA . PRO A 1 71 ? 20.791 14.586 -22.960 1.00 67.69 71 PRO A CA 1
ATOM 518 C C . PRO A 1 71 ? 19.919 15.808 -23.284 1.00 67.69 71 PRO A C 1
ATOM 520 O O . PRO A 1 71 ? 19.509 16.558 -22.395 1.00 67.69 71 PRO A O 1
ATOM 523 N N . ALA A 1 72 ? 19.611 15.999 -24.569 1.00 64.06 72 ALA A N 1
ATOM 524 C CA . ALA A 1 72 ? 18.752 17.090 -25.021 1.00 64.06 72 ALA A CA 1
ATOM 525 C C . ALA A 1 72 ? 17.392 17.051 -24.297 1.00 64.06 72 ALA A C 1
ATOM 527 O O . ALA A 1 72 ? 16.710 16.026 -24.298 1.00 64.06 72 ALA A O 1
ATOM 528 N N . GLY A 1 73 ? 17.008 18.169 -23.672 1.00 59.16 73 GLY A N 1
ATOM 529 C CA . GLY A 1 73 ? 15.770 18.288 -22.896 1.00 59.16 73 GLY A CA 1
ATOM 530 C C . GLY A 1 73 ? 15.897 17.981 -21.398 1.00 59.16 73 GLY A C 1
ATOM 531 O O . GLY A 1 73 ? 14.890 18.066 -20.705 1.00 59.16 73 GLY A O 1
ATOM 532 N N . ALA A 1 74 ? 17.088 17.689 -20.860 1.00 60.72 74 ALA A N 1
ATOM 533 C CA . ALA A 1 74 ? 17.278 17.419 -19.425 1.00 60.72 74 ALA A CA 1
ATOM 534 C C . ALA A 1 74 ? 16.661 18.492 -18.495 1.00 60.72 74 ALA A C 1
ATOM 536 O O . ALA A 1 74 ? 16.070 18.145 -17.474 1.00 60.72 74 ALA A O 1
ATOM 537 N N . ASP A 1 75 ? 16.700 19.768 -18.893 1.00 58.62 75 ASP A N 1
ATOM 538 C CA . ASP A 1 75 ? 16.149 20.894 -18.119 1.00 58.62 75 ASP A CA 1
ATOM 539 C C . ASP A 1 75 ? 14.614 21.011 -18.202 1.00 58.62 75 ASP A C 1
ATOM 541 O O . ASP A 1 75 ? 13.976 21.636 -17.358 1.00 58.62 75 ASP A O 1
ATOM 545 N N . SER A 1 76 ? 13.995 20.420 -19.230 1.00 56.16 76 SER A N 1
ATOM 546 C CA . SER A 1 76 ? 12.552 20.524 -19.517 1.00 56.16 76 SER A CA 1
ATOM 547 C C . SER A 1 76 ? 11.747 19.313 -19.034 1.00 56.16 76 SER A C 1
ATOM 549 O O . SER A 1 76 ? 10.519 19.375 -18.959 1.00 56.16 76 SER A O 1
ATOM 551 N N . ILE A 1 77 ? 12.423 18.203 -18.720 1.00 53.88 77 ILE A N 1
ATOM 552 C CA . ILE A 1 77 ? 11.813 16.898 -18.436 1.00 53.88 77 ILE A CA 1
ATOM 553 C C . ILE A 1 77 ? 12.028 16.516 -16.960 1.00 53.88 77 ILE A C 1
ATOM 555 O O . ILE A 1 77 ? 12.344 15.379 -16.614 1.00 53.88 77 ILE A O 1
ATOM 559 N N . ALA A 1 78 ? 11.886 17.477 -16.047 1.00 56.56 78 ALA A N 1
ATOM 560 C CA . ALA A 1 78 ? 11.951 17.177 -14.625 1.00 56.56 78 ALA A CA 1
ATOM 561 C C . ALA A 1 78 ? 10.708 16.369 -14.214 1.00 56.56 78 ALA A C 1
ATOM 563 O O . ALA A 1 78 ? 9.603 16.910 -14.113 1.00 56.56 78 ALA A O 1
ATOM 564 N N . THR A 1 79 ? 10.898 15.080 -13.906 1.00 59.06 79 THR A N 1
ATOM 565 C CA . THR A 1 79 ? 9.902 14.233 -13.223 1.00 59.06 79 THR A CA 1
ATOM 566 C C . THR A 1 79 ? 9.335 14.944 -11.990 1.00 59.06 79 THR A C 1
ATOM 568 O O . THR A 1 79 ? 8.156 14.796 -11.699 1.00 59.06 79 THR A O 1
ATOM 571 N N . LEU A 1 80 ? 10.136 15.788 -11.323 1.00 60.59 80 LEU A N 1
ATOM 572 C CA . LEU A 1 80 ? 9.708 16.657 -10.224 1.00 60.59 80 LEU A CA 1
ATOM 573 C C . LEU A 1 80 ? 8.527 17.556 -10.620 1.00 60.59 80 LEU A C 1
ATOM 575 O O . LEU A 1 80 ? 7.484 17.486 -9.989 1.00 60.59 80 LEU A O 1
ATOM 579 N N . ALA A 1 81 ? 8.625 18.309 -11.720 1.00 59.62 81 ALA A N 1
ATOM 580 C CA . ALA A 1 81 ? 7.545 19.184 -12.179 1.00 59.62 81 ALA A CA 1
ATOM 581 C C . ALA A 1 81 ? 6.299 18.393 -12.616 1.00 59.62 81 ALA A C 1
ATOM 583 O O . ALA A 1 81 ? 5.187 18.920 -12.611 1.00 59.62 81 ALA A O 1
ATOM 584 N N . GLN A 1 82 ? 6.461 17.138 -13.044 1.00 59.75 82 GLN A N 1
ATOM 585 C CA . GLN A 1 82 ? 5.352 16.247 -13.393 1.00 59.75 82 GLN A CA 1
ATOM 586 C C . GLN A 1 82 ? 4.707 15.616 -12.146 1.00 59.75 82 GLN A C 1
ATOM 588 O O . GLN A 1 82 ? 3.490 15.460 -12.122 1.00 59.75 82 GLN A O 1
ATOM 593 N N . LEU A 1 83 ? 5.481 15.338 -11.092 1.00 60.56 83 LEU A N 1
ATOM 594 C CA . LEU A 1 83 ? 4.998 14.929 -9.767 1.00 60.56 83 LEU A CA 1
ATOM 595 C C . LEU A 1 83 ? 4.304 16.087 -9.038 1.00 60.56 83 LEU A C 1
ATOM 597 O O . LEU A 1 83 ? 3.228 15.896 -8.485 1.00 60.56 83 LEU A O 1
ATOM 601 N N . GLU A 1 84 ? 4.856 17.297 -9.101 1.00 60.97 84 GLU A N 1
ATOM 602 C CA . GLU A 1 84 ? 4.259 18.517 -8.542 1.00 60.97 84 GLU A CA 1
ATOM 603 C C . GLU A 1 84 ? 2.951 18.882 -9.256 1.00 60.97 84 GLU A C 1
ATOM 605 O O . GLU A 1 84 ? 1.966 19.245 -8.612 1.00 60.97 84 GLU A O 1
ATOM 610 N N . ARG A 1 85 ? 2.883 18.706 -10.585 1.00 55.19 85 ARG A N 1
ATOM 611 C CA . ARG A 1 85 ? 1.623 18.820 -11.342 1.00 55.19 85 ARG A CA 1
ATOM 612 C C . ARG A 1 85 ? 0.672 17.645 -11.076 1.00 55.19 85 ARG A C 1
ATOM 614 O O . ARG A 1 85 ? -0.540 17.845 -11.017 1.00 55.19 85 ARG A O 1
ATOM 621 N N . GLY A 1 86 ? 1.206 16.438 -10.887 1.00 51.56 86 GLY A N 1
ATOM 622 C CA . GLY A 1 86 ? 0.490 15.204 -10.548 1.00 51.56 86 GLY A CA 1
ATOM 623 C C . GLY A 1 86 ? -0.154 15.226 -9.162 1.00 51.56 86 GLY A C 1
ATOM 624 O O . GLY A 1 86 ? -1.268 14.734 -9.016 1.00 51.56 86 GLY A O 1
ATOM 625 N N . ALA A 1 87 ? 0.451 15.916 -8.193 1.00 49.09 87 ALA A N 1
ATOM 626 C CA . ALA A 1 87 ? -0.159 16.229 -6.898 1.00 49.09 87 ALA A CA 1
ATOM 627 C C . ALA A 1 87 ? -1.452 17.069 -7.041 1.00 49.09 87 ALA A C 1
ATOM 629 O O . ALA A 1 87 ? -2.278 17.123 -6.127 1.00 49.09 87 ALA A O 1
ATOM 630 N N . GLY A 1 88 ? -1.660 17.699 -8.206 1.00 46.34 88 GLY A N 1
ATOM 631 C CA . GLY A 1 88 ? -2.909 18.348 -8.607 1.00 46.34 88 GLY A CA 1
ATOM 632 C C . GLY A 1 88 ? -3.746 17.582 -9.643 1.00 46.34 88 GLY A C 1
ATOM 633 O O . GLY A 1 88 ? -4.880 17.992 -9.910 1.00 46.34 88 GLY A O 1
ATOM 634 N N . SER A 1 89 ? -3.240 16.492 -10.235 1.00 46.19 89 SER A N 1
ATOM 635 C CA . SER A 1 89 ? -3.921 15.791 -11.328 1.00 46.19 89 SER A CA 1
ATOM 636 C C . SER A 1 89 ? -5.019 14.878 -10.787 1.00 46.19 89 SER A C 1
ATOM 638 O O . SER A 1 89 ? -4.787 13.931 -10.041 1.00 46.19 89 SER A O 1
ATOM 640 N N . LYS A 1 90 ? -6.255 15.191 -11.178 1.00 49.72 90 LYS A N 1
ATOM 641 C CA . LYS A 1 90 ? -7.525 14.559 -10.786 1.00 49.72 90 LYS A CA 1
ATOM 642 C C . LYS A 1 90 ? -7.713 13.134 -11.340 1.00 49.72 90 LYS A C 1
ATOM 644 O O . LYS A 1 90 ? -8.827 12.762 -11.702 1.00 49.72 90 LYS A O 1
ATOM 649 N N . ALA A 1 91 ? -6.651 12.349 -11.464 1.00 47.38 91 ALA A N 1
ATOM 650 C CA . ALA A 1 91 ? -6.691 11.031 -12.079 1.00 47.38 91 ALA A CA 1
ATOM 651 C C . ALA A 1 91 ? -6.259 9.965 -11.068 1.00 47.38 91 ALA A C 1
ATOM 653 O O . ALA A 1 91 ? -5.094 9.597 -11.004 1.00 47.38 91 ALA A O 1
ATOM 654 N N . GLY A 1 92 ? -7.218 9.482 -10.275 1.00 50.75 92 GLY A N 1
ATOM 655 C CA . GLY A 1 92 ? -7.063 8.259 -9.479 1.00 50.75 92 GLY A CA 1
ATOM 656 C C . GLY A 1 92 ? -7.675 8.343 -8.089 1.00 50.75 92 GLY A C 1
ATOM 657 O O . GLY A 1 92 ? -8.355 7.418 -7.658 1.00 50.75 92 GLY A O 1
ATOM 658 N N . GLU A 1 93 ? -7.530 9.475 -7.409 1.00 51.62 93 GLU 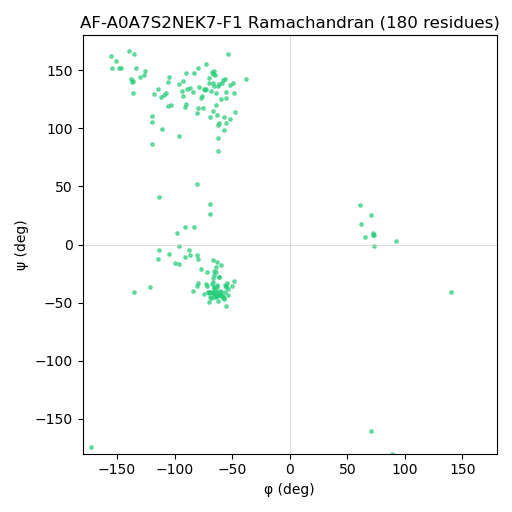A N 1
ATOM 659 C CA . GLU A 1 93 ? -8.110 9.632 -6.082 1.00 51.62 93 GLU A CA 1
ATOM 660 C C . GLU A 1 93 ? -9.508 10.224 -6.187 1.00 51.62 93 GLU A C 1
ATOM 662 O O . GLU A 1 93 ? -9.713 11.359 -6.631 1.00 51.62 93 GLU A O 1
ATOM 667 N N . ARG A 1 94 ? -10.493 9.461 -5.714 1.00 50.41 94 ARG A N 1
ATOM 668 C CA . ARG A 1 94 ? -11.785 9.999 -5.301 1.00 50.41 94 ARG A CA 1
ATOM 669 C C . ARG A 1 94 ? -11.488 10.949 -4.134 1.00 50.41 94 ARG A C 1
ATOM 671 O O . ARG A 1 94 ? -11.602 10.553 -2.979 1.00 50.41 94 ARG A O 1
ATOM 678 N N . ARG A 1 95 ? -11.050 12.186 -4.415 1.00 52.12 95 ARG A N 1
ATOM 679 C CA . ARG A 1 95 ? -10.937 13.243 -3.403 1.00 52.12 95 ARG A CA 1
ATOM 680 C C . ARG A 1 95 ? -12.351 13.474 -2.908 1.00 52.12 95 ARG A C 1
ATOM 682 O O . ARG A 1 95 ? -13.120 14.236 -3.494 1.00 52.12 95 ARG A O 1
ATOM 689 N N . VAL A 1 96 ? -12.712 12.763 -1.847 1.00 59.34 96 VAL A N 1
ATOM 690 C CA . VAL A 1 96 ? -13.853 13.127 -1.032 1.00 59.34 96 VAL A CA 1
ATOM 691 C C . VAL A 1 96 ? -13.460 14.488 -0.499 1.00 59.34 96 VAL A C 1
ATOM 693 O O . VAL A 1 96 ? -12.576 14.593 0.347 1.00 59.34 96 VAL A O 1
ATOM 696 N N . ALA A 1 97 ? -14.035 15.542 -1.076 1.00 65.56 97 ALA A N 1
ATOM 697 C CA . ALA A 1 97 ? -13.952 16.858 -0.486 1.00 65.56 97 ALA A CA 1
ATOM 698 C C . ALA A 1 97 ? -14.540 16.700 0.914 1.00 65.56 97 ALA A C 1
ATOM 700 O O . ALA A 1 97 ? -15.759 16.613 1.079 1.00 65.56 97 ALA A O 1
ATOM 701 N N . LEU A 1 98 ? -13.664 16.549 1.910 1.00 64.31 98 LEU A N 1
ATOM 702 C CA . LEU A 1 98 ? -14.067 16.506 3.297 1.00 64.31 98 LEU A CA 1
ATOM 703 C C . LEU A 1 98 ? -14.704 17.861 3.535 1.00 64.31 98 LEU A C 1
ATOM 705 O O . LEU A 1 98 ? -14.030 18.891 3.558 1.00 64.31 98 LEU A O 1
ATOM 709 N N . ARG A 1 99 ? -16.034 17.869 3.607 1.00 72.62 99 ARG A N 1
ATOM 710 C CA . ARG A 1 99 ? -16.776 19.058 3.980 1.00 72.62 99 ARG A CA 1
ATOM 711 C C . ARG A 1 99 ? -16.228 19.445 5.339 1.00 72.62 99 ARG A C 1
ATOM 713 O O . ARG A 1 99 ? -16.460 18.716 6.300 1.00 72.62 99 ARG A O 1
ATOM 720 N N . ALA A 1 100 ? -15.479 20.548 5.388 1.00 63.09 100 ALA A N 1
ATOM 721 C CA . ALA A 1 100 ? -14.945 21.074 6.628 1.00 63.09 100 ALA A CA 1
ATOM 722 C C . ALA A 1 100 ? -16.122 21.185 7.596 1.00 63.09 100 ALA A C 1
ATOM 724 O O . ALA A 1 100 ? -17.046 21.983 7.389 1.00 63.09 100 ALA A O 1
ATOM 725 N N . LEU A 1 101 ? -16.146 20.298 8.592 1.00 62.28 101 LEU A N 1
ATOM 726 C CA . LEU A 1 101 ? -17.121 20.383 9.655 1.00 62.28 101 LEU A CA 1
ATOM 727 C C . LEU A 1 101 ? -16.804 21.711 10.323 1.00 62.28 101 LEU A C 1
ATOM 729 O O . LEU A 1 101 ? -15.718 21.888 10.874 1.00 62.28 101 LEU A O 1
ATOM 733 N N . ARG A 1 102 ? -17.713 22.685 10.188 1.00 62.28 102 ARG A N 1
ATOM 734 C CA . ARG A 1 102 ? -17.611 23.931 10.947 1.00 62.28 102 ARG A CA 1
ATOM 735 C C . ARG A 1 102 ? -17.367 23.521 12.396 1.00 62.28 102 ARG A C 1
ATOM 737 O O . ARG A 1 102 ? -18.116 22.647 12.842 1.00 62.28 102 ARG A O 1
ATOM 744 N N . PRO A 1 103 ? -16.369 24.088 13.098 1.00 53.62 103 PRO A N 1
ATOM 745 C CA . PRO A 1 103 ? -16.130 23.740 14.487 1.00 53.62 103 PRO A CA 1
ATOM 746 C C . PRO A 1 103 ? -17.439 23.973 15.230 1.00 53.62 103 PRO A C 1
ATOM 748 O O . PRO A 1 103 ? -17.900 25.103 15.407 1.00 53.62 103 PRO A O 1
ATOM 751 N N . SER A 1 104 ? -18.118 22.874 15.545 1.00 58.72 104 SER A N 1
ATOM 752 C CA . SER A 1 104 ? -19.329 22.918 16.333 1.00 58.72 104 SER A CA 1
ATOM 753 C C . SER A 1 104 ? -18.919 23.479 17.681 1.00 58.72 104 SER A C 1
ATOM 755 O O . SER A 1 104 ? -17.875 23.096 18.213 1.00 58.72 104 SER A O 1
ATOM 757 N N . ARG A 1 105 ? -19.734 24.399 18.212 1.00 58.34 105 ARG A N 1
ATOM 758 C CA . ARG A 1 105 ? -19.605 24.908 19.583 1.00 58.34 105 ARG A CA 1
ATOM 759 C C . ARG A 1 105 ? -19.199 23.766 20.524 1.00 58.34 105 ARG A C 1
ATOM 761 O O . ARG A 1 105 ? -19.722 22.664 20.330 1.00 58.34 105 ARG A O 1
ATOM 768 N N . PRO A 1 106 ? -18.333 24.012 21.524 1.00 57.22 106 PRO A N 1
ATOM 769 C CA . PRO A 1 106 ? -17.910 22.977 22.462 1.00 57.22 106 PRO A CA 1
ATOM 770 C C . PRO A 1 106 ? -19.141 22.215 22.960 1.00 57.22 106 PRO A C 1
ATOM 772 O O . PRO A 1 106 ? -20.063 22.791 23.544 1.00 57.22 106 PRO A O 1
ATOM 775 N N . SER A 1 107 ? -19.211 20.933 22.596 1.00 59.66 107 SER A N 1
ATOM 776 C CA . SER A 1 107 ? -20.375 20.089 22.847 1.00 59.66 107 SER A CA 1
ATOM 777 C C . SER A 1 107 ? -20.559 19.941 24.355 1.00 59.66 107 SER A C 1
ATOM 779 O O . SER A 1 107 ? -19.608 19.551 25.035 1.00 59.66 107 SER A O 1
ATOM 781 N N . ARG A 1 108 ? -21.773 20.173 24.868 1.00 67.38 108 ARG A N 1
ATOM 782 C CA . ARG A 1 108 ? -22.152 19.998 26.287 1.00 67.38 108 ARG A CA 1
ATOM 783 C C . ARG A 1 108 ? -22.182 18.521 26.748 1.00 67.38 108 ARG A C 1
ATOM 785 O O . ARG A 1 108 ? -22.915 18.187 27.666 1.00 67.38 108 ARG A O 1
ATOM 792 N N . GLY A 1 109 ? -21.415 17.639 26.107 1.00 72.69 109 GLY A N 1
ATOM 793 C CA . GLY A 1 109 ? -21.530 16.184 26.236 1.00 72.69 109 GLY A CA 1
ATOM 794 C C . GLY A 1 109 ? -22.515 15.570 25.235 1.00 72.69 109 GLY A C 1
ATOM 795 O O . GLY A 1 109 ? -23.087 16.270 24.394 1.00 72.69 109 GLY A O 1
ATOM 796 N N . LEU A 1 110 ? -22.668 14.245 25.299 1.00 80.62 110 LEU A N 1
ATOM 797 C CA . LEU A 1 110 ? -23.641 13.491 24.506 1.00 80.62 110 LEU A CA 1
ATOM 798 C C . LEU A 1 110 ? -25.030 13.620 25.148 1.00 80.62 110 LEU A C 1
ATOM 800 O O . LEU A 1 110 ? -25.169 13.482 26.358 1.00 80.62 110 LEU A O 1
ATOM 804 N N . SER A 1 111 ? -26.072 13.868 24.351 1.00 87.38 111 SER A N 1
ATOM 805 C CA . SER A 1 111 ? -27.453 13.695 24.830 1.00 87.38 111 SER A CA 1
ATOM 806 C C . SER A 1 111 ? -27.792 12.210 24.969 1.00 87.38 111 SER A C 1
ATOM 808 O O . SER A 1 111 ? -27.261 11.388 24.220 1.00 87.38 111 SER A O 1
ATOM 810 N N . SER A 1 112 ? -28.761 11.864 25.822 1.00 87.31 112 SER A N 1
ATOM 811 C CA . SER A 1 112 ? -29.207 10.473 26.008 1.00 87.31 112 SER A CA 1
ATOM 812 C C . SER A 1 112 ? -29.634 9.807 24.693 1.00 87.31 112 SER A C 1
ATOM 814 O O . SER A 1 112 ? -29.327 8.646 24.449 1.00 87.31 112 SER A O 1
ATOM 816 N N . SER A 1 113 ? -30.266 10.563 23.784 1.00 90.06 113 SER A N 1
ATOM 817 C CA . SER A 1 113 ? -30.641 10.048 22.458 1.00 90.06 113 SER A CA 1
ATOM 818 C C . SER A 1 113 ? -29.431 9.737 21.564 1.00 90.06 113 SER A C 1
ATOM 820 O O . SER A 1 113 ? -29.481 8.815 20.753 1.00 90.06 113 SER A O 1
ATOM 822 N N . GLN A 1 114 ? -28.349 10.517 21.671 1.00 89.31 114 GLN A N 1
ATOM 823 C CA . GLN A 1 114 ? -27.113 10.288 20.918 1.00 89.31 114 GLN A CA 1
ATOM 824 C C . GLN A 1 114 ? -26.348 9.108 21.495 1.00 89.31 114 GLN A C 1
ATOM 826 O O . GLN A 1 114 ? -25.879 8.268 20.734 1.00 89.31 114 GLN A O 1
ATOM 831 N N . GLU A 1 115 ? -26.267 9.028 22.820 1.00 89.44 115 GLU A N 1
ATOM 832 C CA . GLU A 1 115 ? -25.642 7.912 23.518 1.00 89.44 115 GLU A CA 1
ATOM 833 C C . GLU A 1 115 ? -26.326 6.589 23.161 1.00 89.44 115 GLU A C 1
ATOM 835 O O . GLU A 1 115 ? -25.648 5.647 22.765 1.00 89.44 115 GLU A O 1
ATOM 840 N N . GLN A 1 116 ? -27.662 6.550 23.159 1.00 90.62 116 GLN A N 1
ATOM 841 C CA . GLN A 1 116 ? -28.428 5.363 22.767 1.00 90.62 116 GLN A CA 1
ATOM 842 C C . GLN A 1 116 ? -28.205 4.956 21.301 1.00 90.62 116 GLN A C 1
ATOM 844 O O . GLN A 1 116 ? -28.188 3.770 20.981 1.00 90.62 116 GLN A O 1
ATOM 849 N N . ARG A 1 117 ? -28.022 5.919 20.388 1.00 93.12 117 ARG A N 1
ATOM 850 C CA . ARG A 1 117 ? -27.681 5.607 18.989 1.00 93.12 117 ARG A CA 1
ATOM 851 C C . ARG A 1 117 ? -26.256 5.080 18.850 1.00 93.12 117 ARG A C 1
ATOM 853 O O . ARG A 1 117 ? -26.022 4.164 18.069 1.00 93.12 117 ARG A O 1
ATOM 860 N N . LEU A 1 118 ? -25.305 5.660 19.579 1.00 94.00 118 LEU A N 1
ATOM 861 C CA . LEU A 1 118 ? -23.898 5.265 19.514 1.00 94.00 118 LEU A CA 1
ATOM 862 C C . LEU A 1 118 ? -23.648 3.919 20.194 1.00 94.00 118 LEU A C 1
ATOM 864 O O . LEU A 1 118 ? -22.825 3.148 19.705 1.00 94.00 118 LEU A O 1
ATOM 868 N N . SER A 1 119 ? -24.377 3.606 21.265 1.00 93.56 119 SER A N 1
ATOM 869 C CA . SER A 1 119 ? -24.224 2.350 22.006 1.00 93.56 119 SER A CA 1
ATOM 870 C C . SER A 1 119 ? -24.584 1.114 21.180 1.00 93.56 119 SER A C 1
ATOM 872 O O . SER A 1 119 ? -24.103 0.027 21.488 1.00 93.56 119 SER A O 1
ATOM 874 N N . ALA A 1 120 ? -25.343 1.272 20.090 1.00 95.19 120 ALA A N 1
ATOM 875 C CA . ALA A 1 120 ? -25.582 0.210 19.114 1.00 95.19 120 ALA A CA 1
ATOM 876 C C . ALA A 1 120 ? -24.311 -0.216 18.349 1.00 95.19 120 ALA A C 1
ATOM 878 O O . ALA A 1 120 ? -24.257 -1.334 17.842 1.00 95.19 120 ALA A O 1
ATOM 879 N N . PHE A 1 121 ? -23.290 0.646 18.267 1.00 96.69 121 PHE A N 1
ATOM 880 C CA . PHE A 1 121 ? -22.081 0.417 17.464 1.00 96.69 121 PHE A CA 1
ATOM 881 C C . PHE A 1 121 ? -20.788 0.427 18.278 1.00 96.69 121 PHE A C 1
ATOM 883 O O . PHE A 1 121 ? -19.879 -0.341 17.974 1.00 96.69 121 PHE A O 1
ATOM 890 N N . VAL A 1 122 ? -20.695 1.288 19.289 1.00 96.44 122 VAL A N 1
ATOM 891 C CA . VAL A 1 122 ? -19.483 1.557 20.076 1.00 96.44 122 VAL A CA 1
ATOM 892 C C . VAL A 1 122 ? -19.597 0.894 21.445 1.00 96.44 122 VAL A C 1
ATOM 894 O O . VAL A 1 122 ? -20.688 0.867 22.020 1.00 96.44 122 VAL A O 1
ATOM 897 N N . GLN A 1 123 ? -18.492 0.378 21.994 1.00 95.50 123 GLN A N 1
ATOM 898 C CA . GLN A 1 123 ? -18.521 -0.167 23.352 1.00 95.50 123 GLN A CA 1
ATOM 899 C C . GLN A 1 123 ? -18.965 0.894 24.371 1.00 95.50 123 GLN A C 1
ATOM 901 O O . GLN A 1 123 ? -18.472 2.027 24.326 1.00 95.50 123 GLN A O 1
ATOM 906 N N . PRO A 1 124 ? -19.803 0.539 25.364 1.00 92.38 124 PRO A N 1
ATOM 907 C CA . PRO A 1 124 ? -20.319 1.509 26.328 1.00 92.38 124 PRO A CA 1
ATOM 908 C C . PRO A 1 124 ? -19.210 2.180 27.147 1.00 92.38 124 PRO A C 1
ATOM 910 O O . PRO A 1 124 ? -19.343 3.333 27.545 1.00 92.38 124 PRO A O 1
ATOM 913 N N . ALA A 1 125 ? -18.077 1.492 27.345 1.00 92.31 125 ALA A N 1
ATOM 914 C CA . ALA A 1 125 ? -16.914 2.033 28.041 1.00 92.31 125 ALA A CA 1
ATOM 915 C C . ALA A 1 125 ? -16.395 3.337 27.409 1.00 92.31 125 ALA A C 1
ATOM 917 O O . ALA A 1 125 ? -15.990 4.229 28.152 1.00 92.31 125 ALA A O 1
ATOM 918 N N . TYR A 1 126 ? -16.472 3.472 26.078 1.00 93.88 126 TYR A N 1
ATOM 919 C CA . TYR A 1 126 ? -16.047 4.662 25.330 1.00 93.88 126 TYR A CA 1
ATOM 920 C C . TYR A 1 126 ? -17.076 5.800 25.328 1.00 93.88 126 TYR A C 1
ATOM 922 O O . TYR A 1 126 ? -16.751 6.903 24.895 1.00 93.88 126 TYR A O 1
ATOM 930 N N . LEU A 1 127 ? -18.296 5.564 25.818 1.00 92.12 127 LEU A N 1
ATOM 931 C CA . LEU A 1 127 ? -19.329 6.598 25.960 1.00 92.12 127 LEU A CA 1
ATOM 932 C C . LEU A 1 127 ? -19.290 7.283 27.333 1.00 92.12 127 LEU A C 1
ATOM 934 O O . LEU A 1 127 ? -19.910 8.328 27.521 1.00 92.12 127 LEU A O 1
ATOM 938 N N . ARG A 1 128 ? -18.515 6.739 28.279 1.00 91.00 128 ARG A N 1
ATOM 939 C CA . ARG A 1 128 ? -18.325 7.327 29.608 1.00 91.00 128 ARG A CA 1
ATOM 940 C C . ARG A 1 128 ? -17.505 8.611 29.524 1.00 91.00 128 ARG A C 1
ATOM 942 O O . ARG A 1 128 ? -16.482 8.656 28.840 1.00 91.00 128 ARG A O 1
ATOM 949 N N . ALA A 1 129 ? -17.909 9.620 30.295 1.00 89.25 129 ALA A N 1
ATOM 950 C CA . ALA A 1 129 ? -17.254 10.927 30.332 1.00 89.25 129 ALA A CA 1
ATOM 951 C C . ALA A 1 129 ? -15.742 10.831 30.612 1.00 89.25 129 ALA A C 1
ATOM 953 O O . ALA A 1 129 ? -14.958 11.452 29.897 1.00 89.25 129 ALA A O 1
ATOM 954 N N . ASP A 1 130 ? -15.330 9.995 31.569 1.00 92.44 130 ASP A N 1
ATOM 955 C CA . ASP A 1 130 ? -13.918 9.826 31.940 1.00 92.44 130 ASP A CA 1
ATOM 956 C C . ASP A 1 130 ? -13.081 9.264 30.788 1.00 92.44 130 ASP A C 1
ATOM 958 O O . ASP A 1 130 ? -11.978 9.734 30.516 1.00 92.44 130 ASP A O 1
ATOM 962 N N . THR A 1 131 ? -13.615 8.273 30.068 1.00 92.69 131 THR A N 1
ATOM 963 C CA . THR A 1 131 ? -12.925 7.672 28.922 1.00 92.69 131 THR A CA 1
ATOM 964 C C . THR A 1 131 ? -12.860 8.645 27.753 1.00 92.69 131 THR A C 1
ATOM 966 O O . THR A 1 131 ? -11.805 8.779 27.141 1.00 92.69 131 THR A O 1
ATOM 969 N N . ILE A 1 132 ? -13.936 9.391 27.484 1.00 91.62 132 ILE A N 1
ATOM 970 C CA . ILE A 1 132 ? -13.922 10.460 26.475 1.00 91.62 132 ILE A CA 1
ATOM 971 C C . ILE A 1 132 ? -12.867 11.516 26.830 1.00 91.62 132 ILE A C 1
ATOM 973 O O . ILE A 1 132 ? -12.147 11.984 25.946 1.00 91.62 132 ILE A O 1
ATOM 977 N N . GLN A 1 133 ? -12.743 11.884 28.108 1.00 91.62 133 GLN A N 1
ATOM 978 C CA . GLN A 1 133 ? -11.748 12.855 28.550 1.00 91.62 133 GLN A CA 1
ATOM 979 C C . GLN A 1 133 ? -10.318 12.313 28.430 1.00 91.62 133 GLN A C 1
ATOM 981 O O . GLN A 1 133 ? -9.445 13.029 27.946 1.00 91.62 133 GLN A O 1
ATOM 986 N N . ALA A 1 134 ? -10.083 11.047 28.777 1.00 93.00 134 ALA A N 1
ATOM 987 C CA . ALA A 1 134 ? -8.785 10.403 28.582 1.00 93.00 134 ALA A CA 1
ATOM 988 C C . ALA A 1 134 ? -8.372 10.388 27.098 1.00 93.00 134 ALA A C 1
ATOM 990 O O . ALA A 1 134 ? -7.242 10.740 26.767 1.00 93.00 134 ALA A O 1
ATOM 991 N N . VAL A 1 135 ? -9.306 10.073 26.193 1.00 94.31 135 VAL A N 1
ATOM 992 C CA . VAL A 1 135 ? -9.068 10.112 24.739 1.00 94.31 135 VAL A CA 1
ATOM 993 C C . VAL A 1 135 ? -8.762 11.533 24.258 1.00 94.31 135 VAL A C 1
ATOM 995 O O . VAL A 1 135 ? -7.863 11.725 23.442 1.00 94.31 135 VAL A O 1
ATOM 998 N N . ARG A 1 136 ? -9.466 12.551 24.775 1.00 92.62 136 ARG A N 1
ATOM 999 C CA . ARG A 1 136 ? -9.166 13.960 24.465 1.00 92.62 136 ARG A CA 1
ATOM 1000 C C . ARG A 1 136 ? -7.757 14.350 24.889 1.00 92.62 136 ARG A C 1
ATOM 1002 O O . ARG A 1 136 ? -7.080 15.018 24.115 1.00 92.62 136 ARG A O 1
ATOM 1009 N N . ASN A 1 137 ? -7.328 13.928 26.076 1.00 94.44 137 ASN A N 1
ATOM 1010 C CA . ASN A 1 137 ? -5.983 14.211 26.568 1.00 94.44 137 ASN A CA 1
ATOM 1011 C C . ASN A 1 137 ? -4.929 13.544 25.671 1.00 94.44 137 ASN A C 1
ATOM 1013 O O . ASN A 1 137 ? -4.013 14.224 25.231 1.00 94.44 137 ASN A O 1
ATOM 1017 N N . GLN A 1 138 ? -5.121 12.275 25.284 1.00 96.19 138 GLN A N 1
ATOM 1018 C CA . GLN A 1 138 ? -4.221 11.596 24.341 1.00 96.19 138 GLN A CA 1
ATOM 1019 C C . GLN A 1 138 ? -4.108 12.329 22.998 1.00 96.19 138 GLN A C 1
ATOM 1021 O O . GLN A 1 138 ? -3.006 12.520 22.494 1.00 96.19 138 GLN A O 1
ATOM 1026 N N . ILE A 1 139 ? -5.226 12.792 22.429 1.00 95.75 139 ILE A N 1
ATOM 1027 C CA . ILE A 1 139 ? -5.198 13.561 21.176 1.00 95.75 139 ILE A CA 1
ATOM 1028 C C . ILE A 1 139 ? -4.505 14.914 21.375 1.00 95.75 139 ILE A C 1
ATOM 1030 O O . ILE A 1 139 ? -3.751 15.337 20.504 1.00 95.75 139 ILE A O 1
ATOM 1034 N N . ALA A 1 140 ? -4.749 15.599 22.494 1.00 94.50 140 ALA A N 1
ATOM 1035 C CA . ALA A 1 140 ? -4.122 16.886 22.784 1.00 94.50 140 ALA A CA 1
ATOM 1036 C C . ALA A 1 140 ? -2.602 16.762 22.983 1.00 94.50 140 ALA A C 1
ATOM 1038 O O . ALA A 1 140 ? -1.858 17.634 22.541 1.00 94.50 140 ALA A O 1
ATOM 1039 N N . GLU A 1 141 ? -2.150 15.682 23.620 1.00 97.00 141 GLU A N 1
ATOM 1040 C CA . GLU A 1 141 ? -0.740 15.443 23.940 1.00 97.00 141 GLU A CA 1
ATOM 1041 C C . GLU A 1 141 ? 0.039 14.817 22.776 1.00 97.00 141 GLU A C 1
ATOM 1043 O O . GLU A 1 141 ? 1.185 15.187 22.529 1.00 97.00 141 GLU A O 1
ATOM 1048 N N . HIS A 1 142 ? -0.564 13.876 22.048 1.00 96.12 142 HIS A N 1
ATOM 1049 C CA . HIS A 1 142 ? 0.125 13.071 21.032 1.00 96.12 142 HIS A CA 1
ATOM 1050 C C . HIS A 1 142 ? -0.357 13.331 19.601 1.00 96.12 142 HIS A C 1
ATOM 1052 O O . HIS A 1 142 ? 0.175 12.750 18.657 1.00 96.12 142 HIS A O 1
ATOM 1058 N N . GLY A 1 143 ? -1.390 14.155 19.415 1.00 94.50 143 GLY A N 1
ATOM 1059 C CA . GLY A 1 143 ? -2.026 14.376 18.113 1.00 94.50 143 GLY A CA 1
ATOM 1060 C C . GLY A 1 143 ? -2.882 13.202 17.620 1.00 94.50 143 GLY A C 1
ATOM 1061 O O . GLY A 1 143 ? -3.482 13.298 16.551 1.00 94.50 143 GLY A O 1
ATOM 1062 N N . ALA A 1 144 ? -2.963 12.104 18.378 1.00 94.50 144 ALA A N 1
ATOM 1063 C CA . ALA A 1 144 ? -3.699 10.894 18.021 1.00 94.50 144 ALA A CA 1
ATOM 1064 C C . ALA A 1 144 ? -4.115 10.091 19.267 1.00 94.50 144 ALA A C 1
ATOM 1066 O O . ALA A 1 144 ? -3.545 10.249 20.343 1.00 94.50 144 ALA A O 1
ATOM 1067 N N . ALA A 1 145 ? -5.089 9.191 19.108 1.00 94.38 145 ALA A N 1
ATOM 1068 C CA . ALA A 1 145 ? -5.469 8.212 20.127 1.00 94.38 145 ALA A CA 1
ATOM 1069 C C . ALA A 1 145 ? -5.725 6.840 19.492 1.00 94.38 145 ALA A C 1
ATOM 1071 O O . ALA A 1 145 ? -6.297 6.748 18.404 1.00 94.38 145 ALA A O 1
ATOM 1072 N N . LEU A 1 146 ? -5.328 5.775 20.193 1.00 94.75 146 LEU A N 1
ATOM 1073 C CA . LEU A 1 146 ? -5.556 4.386 19.794 1.00 94.75 146 LEU A CA 1
ATOM 1074 C C . LEU A 1 146 ? -6.663 3.781 20.663 1.00 94.75 146 LEU A C 1
ATOM 1076 O O . LEU A 1 146 ? -6.519 3.679 21.879 1.00 94.75 146 LEU A O 1
ATOM 1080 N N . LEU A 1 147 ? -7.761 3.357 20.037 1.00 95.38 147 LEU A N 1
ATOM 1081 C CA . LEU A 1 147 ? -8.928 2.804 20.730 1.00 95.38 147 LEU A CA 1
ATOM 1082 C C . LEU A 1 147 ? -9.057 1.304 20.435 1.00 95.38 147 LEU A C 1
ATOM 1084 O O . LEU A 1 147 ? -9.546 0.904 19.378 1.00 95.38 147 LEU A O 1
ATOM 1088 N N . ALA A 1 148 ? -8.604 0.465 21.365 1.00 94.75 148 ALA A N 1
ATOM 1089 C CA . ALA A 1 148 ? -8.686 -0.986 21.233 1.00 94.75 148 ALA A CA 1
ATOM 1090 C C . ALA A 1 148 ? -10.121 -1.494 21.450 1.00 94.75 148 ALA A C 1
ATOM 1092 O O . ALA A 1 148 ? -10.788 -1.115 22.407 1.00 94.75 148 ALA A O 1
ATOM 1093 N N . GLY A 1 149 ? -10.603 -2.378 20.570 1.00 94.44 149 GLY A N 1
ATOM 1094 C CA . GLY A 1 149 ? -11.945 -2.952 20.712 1.00 94.44 149 GLY A CA 1
ATOM 1095 C C . GLY A 1 149 ? -13.060 -1.903 20.674 1.00 94.44 149 GLY A C 1
ATOM 1096 O O . GLY A 1 149 ? -14.057 -2.050 21.360 1.00 94.44 149 GLY A O 1
ATOM 1097 N N . PHE A 1 150 ? -12.896 -0.830 19.897 1.00 96.81 150 PHE A N 1
ATOM 1098 C CA . PHE A 1 150 ? -13.825 0.304 19.871 1.00 96.81 150 PHE A CA 1
ATOM 1099 C C . PHE A 1 150 ? -15.292 -0.081 19.607 1.00 96.81 150 PHE A C 1
ATOM 1101 O O . PHE A 1 150 ? -16.210 0.487 20.201 1.00 96.81 150 PHE A O 1
ATOM 1108 N N . LEU A 1 151 ? -15.519 -1.051 18.721 1.00 97.31 151 LEU A N 1
ATOM 1109 C CA . LEU A 1 151 ? -16.856 -1.503 18.352 1.00 97.31 151 LEU A CA 1
ATOM 1110 C C . LEU A 1 151 ? -17.450 -2.455 19.394 1.00 97.31 151 LEU A C 1
ATOM 1112 O O . LEU A 1 151 ? -16.740 -3.223 20.044 1.00 97.31 151 LEU A O 1
ATOM 1116 N N . GLN A 1 152 ? -18.779 -2.467 19.483 1.00 96.69 152 GLN A N 1
ATOM 1117 C CA . GLN A 1 152 ? -19.513 -3.516 20.186 1.00 96.69 152 GLN A CA 1
ATOM 1118 C C . GLN A 1 152 ? -19.074 -4.904 19.685 1.00 96.69 152 GLN A C 1
ATOM 1120 O O . GLN A 1 152 ? -18.972 -5.094 18.467 1.00 96.69 152 GLN A O 1
ATOM 1125 N N . PRO A 1 153 ? -18.873 -5.899 20.573 1.00 96.00 153 PRO A N 1
ATOM 1126 C CA . PRO A 1 153 ? -18.407 -7.228 20.170 1.00 96.00 153 PRO A CA 1
ATOM 1127 C C . PRO A 1 153 ? -19.283 -7.894 19.101 1.00 96.00 153 PRO A C 1
ATOM 1129 O O . PRO A 1 153 ? -18.771 -8.549 18.197 1.00 96.00 153 PRO A O 1
ATOM 1132 N N . SER A 1 154 ? -20.603 -7.688 19.157 1.00 96.12 154 SER A N 1
ATOM 1133 C CA . SER A 1 154 ? -21.551 -8.220 18.170 1.00 96.12 154 SER A CA 1
ATOM 1134 C C . SER A 1 154 ? -21.355 -7.618 16.776 1.00 96.12 154 SER A C 1
ATOM 1136 O O . SER A 1 154 ? -21.361 -8.352 15.786 1.00 96.12 154 SER A O 1
ATOM 1138 N N . VAL A 1 155 ? -21.138 -6.301 16.696 1.00 97.19 155 VAL A N 1
ATOM 1139 C CA . VAL A 1 155 ? -20.878 -5.575 15.444 1.00 97.19 155 VAL A CA 1
ATOM 1140 C C . VAL A 1 155 ? -19.516 -5.963 14.880 1.00 97.19 155 VAL A C 1
ATOM 1142 O O . VAL A 1 155 ? -19.422 -6.291 13.699 1.00 97.19 155 VAL A O 1
ATOM 1145 N N . ALA A 1 156 ? -18.480 -5.996 15.722 1.00 97.00 156 ALA A N 1
ATOM 1146 C CA . ALA A 1 156 ? -17.143 -6.426 15.322 1.00 97.00 156 ALA A CA 1
ATOM 1147 C C . ALA A 1 156 ? -17.160 -7.853 14.748 1.00 97.00 156 ALA A C 1
ATOM 1149 O O . ALA A 1 156 ? -16.651 -8.083 13.654 1.00 97.00 156 ALA A O 1
ATOM 1150 N N . ALA A 1 157 ? -17.825 -8.792 15.430 1.00 97.56 157 ALA A N 1
ATOM 1151 C CA . ALA A 1 157 ? -17.941 -10.172 14.969 1.00 97.56 157 ALA A CA 1
ATOM 1152 C C . ALA A 1 157 ? -18.752 -10.296 13.668 1.00 97.56 157 ALA A C 1
ATOM 1154 O O . ALA A 1 157 ? -18.437 -11.132 12.820 1.00 97.56 157 ALA A O 1
ATOM 1155 N N . ALA A 1 158 ? -19.799 -9.484 13.492 1.00 97.81 158 ALA A N 1
ATOM 1156 C CA . ALA A 1 158 ? -20.572 -9.456 12.252 1.00 97.81 158 ALA A CA 1
ATOM 1157 C C . ALA A 1 158 ? -19.738 -8.943 11.068 1.00 97.81 158 ALA A C 1
ATOM 1159 O O . ALA A 1 158 ? -19.749 -9.574 10.012 1.00 97.81 158 ALA A O 1
ATOM 1160 N N . LEU A 1 159 ? -18.985 -7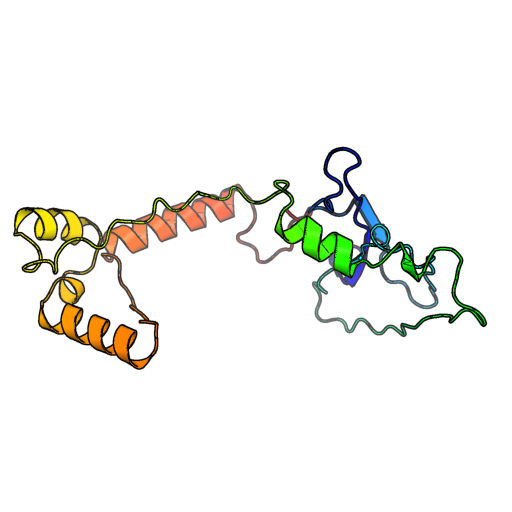.854 11.260 1.00 97.38 159 LEU A N 1
ATOM 1161 C CA . LEU A 1 159 ? -18.072 -7.318 10.247 1.00 97.38 159 LEU A CA 1
ATOM 1162 C C . LEU A 1 159 ? -16.982 -8.327 9.901 1.00 97.38 159 LEU A C 1
ATOM 1164 O O . LEU A 1 159 ? -16.805 -8.624 8.728 1.00 97.38 159 LEU A O 1
ATOM 1168 N N . GLN A 1 160 ? -16.332 -8.914 10.907 1.00 96.44 160 GLN A N 1
ATOM 1169 C CA . GLN A 1 160 ? -15.288 -9.916 10.701 1.00 96.44 160 GLN A CA 1
ATOM 1170 C C . GLN A 1 160 ? -15.793 -11.108 9.878 1.00 96.44 160 G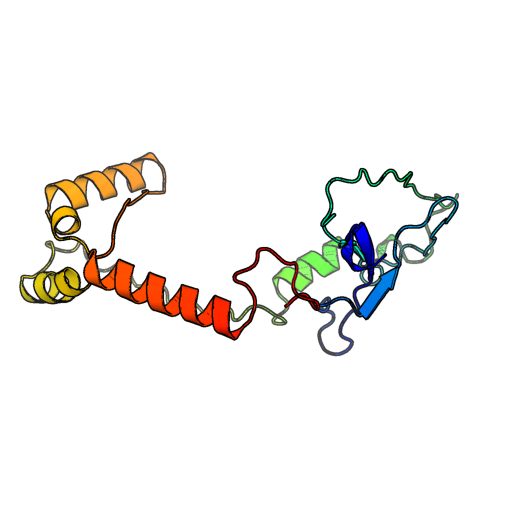LN A C 1
ATOM 1172 O O . GLN A 1 160 ? -15.141 -11.516 8.923 1.00 96.44 160 GLN A O 1
ATOM 1177 N N . ARG A 1 161 ? -16.978 -11.650 10.193 1.00 97.44 161 ARG A N 1
ATOM 1178 C CA . ARG A 1 161 ? -17.571 -12.731 9.386 1.00 97.44 161 ARG A CA 1
ATOM 1179 C C . ARG A 1 161 ? -17.847 -12.290 7.951 1.00 97.44 161 ARG A C 1
ATOM 1181 O O . ARG A 1 161 ? -17.584 -13.050 7.026 1.00 97.44 161 ARG A O 1
ATOM 1188 N N . ALA A 1 162 ? -18.392 -11.089 7.766 1.00 97.38 162 ALA A N 1
ATOM 1189 C CA . ALA A 1 162 ? -18.732 -10.579 6.443 1.00 97.38 162 ALA A CA 1
ATOM 1190 C C . ALA A 1 162 ? -17.487 -10.328 5.576 1.00 97.38 162 ALA A C 1
ATOM 1192 O O . ALA A 1 162 ? -17.508 -10.680 4.396 1.00 97.38 162 ALA A O 1
ATOM 1193 N N . THR A 1 163 ? -16.416 -9.766 6.148 1.00 95.75 163 THR A N 1
ATOM 1194 C CA . THR A 1 163 ? -15.153 -9.527 5.436 1.00 95.75 163 THR A CA 1
ATOM 1195 C C . THR A 1 163 ? -14.446 -10.837 5.119 1.00 95.75 163 THR A C 1
ATOM 1197 O O . THR A 1 163 ? -14.114 -11.058 3.965 1.00 95.75 163 THR A O 1
ATOM 1200 N N . MET A 1 164 ? -14.353 -11.771 6.072 1.00 93.56 164 MET A N 1
ATOM 1201 C CA . MET A 1 164 ? -13.769 -13.095 5.811 1.00 93.56 164 MET A CA 1
ATOM 1202 C C . MET A 1 164 ? -14.540 -13.869 4.734 1.00 93.56 164 MET A C 1
ATOM 1204 O O . MET A 1 164 ? -13.941 -14.508 3.875 1.00 93.56 164 MET A O 1
ATOM 1208 N N . ALA A 1 165 ? -15.875 -13.799 4.741 1.00 94.56 165 ALA A N 1
ATOM 1209 C CA . ALA A 1 165 ? -16.684 -14.414 3.693 1.00 94.56 165 ALA A CA 1
ATOM 1210 C C . ALA A 1 165 ? -16.493 -13.729 2.329 1.00 94.56 165 ALA A C 1
ATOM 1212 O O . ALA A 1 165 ? -16.684 -14.373 1.302 1.00 94.56 165 ALA A O 1
ATOM 1213 N N . ALA A 1 166 ? -16.173 -12.432 2.296 1.00 93.25 166 ALA A N 1
ATOM 1214 C CA . ALA A 1 166 ? -15.813 -11.743 1.059 1.00 93.25 166 ALA A CA 1
ATOM 1215 C C . ALA A 1 166 ? -14.454 -12.217 0.546 1.00 93.25 166 ALA A C 1
ATOM 1217 O O . ALA A 1 166 ? -14.385 -12.674 -0.590 1.00 93.25 166 ALA A O 1
ATOM 1218 N N . ASP A 1 167 ? -13.446 -12.250 1.416 1.00 91.62 167 ASP A N 1
ATOM 1219 C CA . ASP A 1 167 ? -12.111 -12.741 1.074 1.00 91.62 167 ASP A CA 1
ATOM 1220 C C . ASP A 1 167 ? -12.165 -14.175 0.527 1.00 91.62 167 ASP A C 1
ATOM 1222 O O . ASP A 1 167 ? -11.533 -14.477 -0.479 1.00 91.62 167 ASP A O 1
ATOM 1226 N N . GLN A 1 168 ? -12.988 -15.048 1.120 1.00 90.31 168 GLN A N 1
ATOM 1227 C CA . GLN A 1 168 ? -13.212 -16.413 0.628 1.00 90.31 168 GLN A CA 1
ATOM 1228 C C . GLN A 1 168 ? -13.853 -16.462 -0.762 1.00 90.31 168 GLN A C 1
ATOM 1230 O O . GLN A 1 168 ? -13.431 -17.247 -1.609 1.00 90.31 168 GLN A O 1
ATOM 1235 N N . ARG A 1 169 ? -14.883 -15.642 -1.013 1.00 90.62 169 ARG A N 1
ATOM 1236 C CA . ARG A 1 169 ? -15.524 -15.574 -2.339 1.00 90.62 169 ARG A CA 1
ATOM 1237 C C . ARG A 1 169 ? -14.553 -15.080 -3.406 1.00 90.62 169 ARG A C 1
ATOM 1239 O O . ARG A 1 169 ? -14.604 -15.568 -4.533 1.00 90.62 169 ARG A O 1
ATOM 1246 N N . ASP A 1 170 ? -13.681 -14.153 -3.030 1.00 87.38 170 ASP A N 1
ATOM 1247 C CA . ASP A 1 170 ? -12.714 -13.527 -3.926 1.00 87.38 170 ASP A CA 1
ATOM 1248 C C . ASP A 1 170 ? -11.396 -14.330 -4.015 1.00 87.38 170 ASP A C 1
ATOM 1250 O O . ASP A 1 170 ? -10.525 -14.019 -4.829 1.00 87.38 170 ASP A O 1
ATOM 1254 N N . GLY A 1 171 ? -11.250 -15.400 -3.221 1.00 85.69 171 GLY A N 1
ATOM 1255 C CA . GLY A 1 171 ? -10.070 -16.271 -3.190 1.00 85.69 171 GLY A CA 1
ATOM 1256 C C . GLY A 1 171 ? -8.821 -15.624 -2.574 1.00 85.69 171 GLY A C 1
ATOM 1257 O O . GLY A 1 171 ? -7.700 -16.005 -2.922 1.00 85.69 171 GLY A O 1
ATOM 1258 N N . LEU A 1 172 ? -9.009 -14.636 -1.695 1.00 84.19 172 LEU A N 1
ATOM 1259 C CA . LEU A 1 172 ? -7.966 -13.851 -1.019 1.00 84.19 172 LEU A CA 1
ATOM 1260 C C . LEU A 1 172 ? -7.625 -14.369 0.392 1.00 84.19 172 LEU A C 1
ATOM 1262 O O . LEU A 1 172 ? -6.734 -13.844 1.054 1.00 84.19 172 LEU A O 1
ATOM 126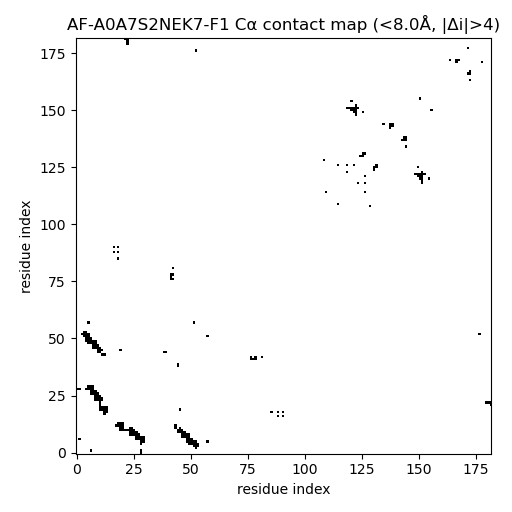6 N N . ASP A 1 173 ? -8.293 -15.421 0.853 1.00 79.56 173 ASP A N 1
ATOM 1267 C CA . ASP A 1 173 ? -8.165 -16.001 2.196 1.00 79.56 173 ASP A CA 1
ATOM 1268 C C . ASP A 1 173 ? -6.939 -16.922 2.379 1.00 79.56 173 ASP A C 1
ATOM 1270 O O . ASP A 1 173 ? -6.586 -17.287 3.500 1.00 79.56 173 ASP A O 1
ATOM 1274 N N . GLY A 1 174 ? -6.271 -17.301 1.286 1.00 70.62 174 GLY A N 1
ATOM 1275 C CA . GLY A 1 174 ? -5.204 -18.309 1.276 1.00 70.62 174 GLY A CA 1
ATOM 1276 C C . GLY A 1 174 ? -3.763 -17.786 1.311 1.00 70.62 174 GLY A C 1
ATOM 1277 O O . GLY A 1 174 ? -2.852 -18.566 1.028 1.00 70.62 174 GLY A O 1
ATOM 1278 N N . GLY A 1 175 ? -3.539 -16.487 1.554 1.00 63.19 175 GLY A N 1
ATOM 1279 C CA . GLY A 1 175 ? -2.195 -15.876 1.544 1.00 63.19 175 GLY A CA 1
ATOM 1280 C C . GLY A 1 175 ? -1.474 -15.956 0.190 1.00 63.19 175 GLY A C 1
ATOM 1281 O O . GLY A 1 175 ? -0.255 -15.830 0.113 1.00 63.19 175 GLY A O 1
ATOM 1282 N N . ARG A 1 176 ? -2.217 -16.220 -0.891 1.00 61.22 176 ARG A N 1
ATOM 1283 C CA . ARG A 1 176 ? -1.691 -16.291 -2.256 1.00 61.22 176 ARG A CA 1
ATOM 1284 C C . ARG A 1 176 ? -1.754 -14.908 -2.881 1.00 61.22 176 ARG A C 1
ATOM 1286 O O . ARG A 1 176 ? -2.800 -14.270 -2.836 1.00 61.22 176 ARG A O 1
ATOM 1293 N N . ILE A 1 177 ? -0.666 -14.490 -3.523 1.00 59.22 177 ILE A N 1
ATOM 1294 C CA . ILE A 1 177 ? -0.664 -13.258 -4.315 1.00 59.22 177 ILE A CA 1
ATOM 1295 C C . ILE A 1 177 ? -1.729 -13.396 -5.421 1.00 59.22 177 ILE A C 1
ATOM 1297 O O . ILE A 1 177 ? -1.691 -14.381 -6.174 1.00 59.22 177 ILE A O 1
ATOM 1301 N N . PRO A 1 178 ? -2.691 -12.459 -5.524 1.00 57.56 178 PRO A N 1
ATOM 1302 C CA . PRO A 1 178 ? -3.680 -12.489 -6.588 1.00 57.56 178 PRO A CA 1
ATOM 1303 C C . PRO A 1 178 ? -2.985 -12.447 -7.957 1.00 57.56 178 PRO A C 1
ATOM 1305 O O . PRO A 1 178 ? -1.974 -11.774 -8.145 1.00 57.56 178 PRO A O 1
ATOM 1308 N N . LYS A 1 179 ? -3.511 -13.194 -8.939 1.00 53.62 179 LYS A N 1
ATOM 1309 C CA . LYS A 1 179 ? -2.886 -13.351 -10.275 1.00 53.62 179 LYS A CA 1
ATOM 1310 C C . LYS A 1 179 ? -2.777 -12.044 -11.070 1.00 53.62 179 LYS A C 1
ATOM 1312 O O . LYS A 1 179 ? -2.050 -11.986 -12.057 1.00 53.62 179 LYS A O 1
ATOM 1317 N N . SER A 1 180 ? -3.497 -11.026 -10.638 1.00 48.88 180 SER A N 1
ATOM 1318 C CA . SER A 1 180 ? -3.411 -9.651 -11.090 1.00 48.88 180 SER A CA 1
ATOM 1319 C C . SER A 1 180 ? -3.454 -8.790 -9.836 1.00 48.88 180 SER A C 1
ATOM 1321 O O . SER A 1 180 ? -4.340 -8.994 -9.004 1.00 48.88 180 SER A O 1
ATOM 1323 N N . GLY A 1 181 ? -2.522 -7.846 -9.696 1.00 46.16 181 GLY A N 1
ATOM 1324 C CA . GLY A 1 181 ? -2.704 -6.748 -8.745 1.00 46.16 181 GLY A CA 1
ATOM 1325 C C . GLY A 1 181 ? -4.047 -6.037 -8.990 1.00 46.16 181 GLY A C 1
ATOM 1326 O O . GLY A 1 181 ? -4.663 -6.267 -10.037 1.00 46.16 181 GLY A O 1
ATOM 1327 N N . PRO A 1 182 ? -4.525 -5.229 -8.032 1.00 40.81 182 PRO A N 1
ATOM 1328 C CA . PRO A 1 182 ? -5.760 -4.467 -8.206 1.00 40.81 182 PRO A CA 1
ATOM 1329 C C . PRO A 1 182 ? -5.794 -3.625 -9.499 1.00 40.81 182 PRO A C 1
ATOM 1331 O O . PRO A 1 182 ? -4.724 -3.257 -10.051 1.00 40.81 182 PRO A O 1
#

Foldseek 3Di:
DPQQFFWKFFWAQDPVQLHTDPWGPDTHDDDPPDDDDDDDDQSGRDIDTTDGNDPDDDDDDDDDDDDPDDDPCNVPRPNVVVVVVVVVGPPDDPPPVPPPPDPDDPDPADDPVRLVVCVQWFPNVCSDPVNVVVQVVCCVPPVHDDDPPGTDPVNVVVVVVVVCVVCVVVVNNPSGDPPTDD

InterPro domains:
  IPR039558 Prolyl 3,4-dihydroxylase TPA1/OFD1, N-terminal domain [PF13661] (2-66)
  IPR043044 TPA1/Ofd1, C-terminal [G3DSA:3.60.130.20] (76-181)
  IPR051842 Ribosomal subunit uS12 prolyl hydroxylase [PTHR12117] (2-167)

pLDDT: mean 82.06, std 16.03, range [40.81, 97.81]

Radius of gyration: 25.31 Å; Cα contacts (8 Å, |Δi|>4): 134; chains: 1; bounding box: 60×44×57 Å

Mean predicted aligned error: 11.04 Å

Organism: NCBI:txid156173

Solvent-accessible surface area (backbone atoms only — not comparable to full-atom values): 11756 Å² total; per-residue (Å²): 104,82,82,42,37,45,21,44,31,32,33,49,56,37,88,89,72,73,37,73,47,89,46,66,76,44,74,45,72,70,56,91,96,66,86,86,87,78,78,90,40,70,83,53,67,47,66,50,70,42,67,64,65,48,98,68,86,86,86,82,89,83,88,82,88,78,69,97,56,86,58,93,58,62,90,77,48,46,46,62,64,53,49,63,49,45,79,67,50,88,69,81,71,85,75,72,77,74,73,77,72,70,85,68,71,87,70,94,65,80,51,72,72,53,47,61,59,44,52,75,46,31,32,67,70,65,72,35,67,68,47,44,50,51,47,49,50,37,30,73,75,68,75,47,71,88,72,81,75,51,43,23,70,70,55,48,53,50,49,52,51,53,50,53,55,45,31,52,75,73,64,57,71,75,84,55,82,64,97,61,76,113